Protein AF-A0A533W4D3-F1 (afdb_monomer)

Solvent-accessible surface area (backbone atoms only — not comparable to full-atom values): 12250 Å² total; per-residue (Å²): 133,83,78,79,72,75,68,50,38,50,71,42,56,52,85,55,62,40,86,87,62,49,68,90,47,42,73,68,51,60,77,70,60,75,87,59,55,38,39,36,27,41,43,32,82,35,33,45,65,60,27,48,45,32,28,72,32,64,80,35,42,32,45,34,18,22,78,50,56,66,59,35,44,31,53,50,33,33,56,75,39,42,67,65,31,44,59,50,20,46,53,49,40,56,47,29,75,75,38,51,68,62,42,50,52,52,53,63,72,54,81,62,91,45,66,50,51,42,25,31,45,50,48,41,45,31,49,43,22,45,91,17,55,87,49,55,50,96,85,68,47,71,66,67,54,78,36,93,66,94,78,55,72,43,56,52,59,68,52,46,53,25,37,20,48,26,36,58,63,21,60,48,45,71,39,69,40,60,45,70,64,55,54,72,72,60,55,93,68,48,43,73,50,86,58,71,86,77,77,79,80,87,84,72,82,73,77,74,77,78,75,86,87,128

pLDDT: mean 89.45, std 15.81, range [32.91, 98.88]

Radius of gyration: 20.11 Å; Cα contacts (8 Å, |Δi|>4): 333; chains: 1; bounding box: 58×66×52 Å

Sequence (214 aa):
MQTLKSQSGPESAPFVKWAGGKTQLLAKLDAQIPHFTRYFEPFLGGGALFFHLSSSRSQFSAQLSDANRELVNSYNVVKHHVEQLIDVLERHEKNYRRAPAECYYRLRSAQPVSDVESAARFIALNKTCYNGLYRVNRSGIFNVPIGRYRNPAICNKDQLRRANAALNYSEARVTGSDYRQALRKARAGDFVYLDPPFDPLSAHKRAVPRVGEE

Structure (mmCIF, N/CA/C/O backbone):
data_AF-A0A533W4D3-F1
#
_entry.id   AF-A0A533W4D3-F1
#
loop_
_atom_site.group_PDB
_atom_site.id
_atom_site.type_symbol
_atom_site.label_atom_id
_atom_site.label_alt_id
_atom_site.label_comp_id
_atom_site.label_asym_id
_atom_site.label_entity_id
_atom_site.label_seq_id
_atom_site.pdbx_PDB_ins_code
_atom_site.Cartn_x
_atom_site.Cartn_y
_atom_site.Cartn_z
_atom_site.occupancy
_atom_site.B_iso_or_equiv
_atom_site.auth_seq_id
_atom_site.auth_comp_id
_atom_site.auth_asym_id
_atom_site.auth_atom_id
_atom_site.pdbx_PDB_model_num
ATOM 1 N N . MET A 1 1 ? -11.176 31.261 25.515 1.00 36.31 1 MET A N 1
ATOM 2 C CA . MET A 1 1 ? -11.407 29.807 25.367 1.00 36.31 1 MET A CA 1
ATOM 3 C C . MET A 1 1 ? -10.515 29.315 24.241 1.00 36.31 1 MET A C 1
ATOM 5 O O . MET A 1 1 ? -10.765 29.656 23.095 1.00 36.31 1 MET A O 1
ATOM 9 N N . GLN A 1 2 ? -9.413 28.635 24.567 1.00 32.91 2 GLN A N 1
ATOM 10 C CA . GLN A 1 2 ? -8.551 28.012 23.560 1.00 32.91 2 GLN A CA 1
ATOM 11 C C . GLN A 1 2 ? -9.295 26.805 22.988 1.00 32.91 2 GLN A C 1
ATOM 13 O O . GLN A 1 2 ? -9.668 25.896 23.726 1.00 32.91 2 GLN A O 1
ATOM 18 N N . THR A 1 3 ? -9.553 26.819 21.686 1.00 37.62 3 THR A N 1
ATOM 19 C CA . THR A 1 3 ? -10.092 25.676 20.955 1.00 37.62 3 THR A CA 1
ATOM 20 C C . THR A 1 3 ? -9.073 24.544 21.061 1.00 37.62 3 THR A C 1
ATOM 22 O O . THR A 1 3 ? -7.985 24.632 20.490 1.00 37.62 3 THR A O 1
ATOM 25 N N . LEU A 1 4 ? -9.398 23.498 21.823 1.00 39.81 4 LEU A N 1
ATOM 26 C CA . LEU A 1 4 ? -8.665 22.236 21.814 1.00 39.81 4 LEU A CA 1
ATOM 27 C C . LEU A 1 4 ? -8.714 21.706 20.377 1.00 39.81 4 LEU A C 1
ATOM 29 O O . LEU A 1 4 ? -9.718 21.137 19.955 1.00 39.81 4 LEU A O 1
ATOM 33 N N . LYS A 1 5 ? -7.659 21.944 19.590 1.00 41.88 5 LYS A N 1
ATOM 34 C CA . LYS A 1 5 ? -7.467 21.235 18.324 1.00 41.88 5 LYS A CA 1
ATOM 35 C C . LYS A 1 5 ? -7.381 19.758 18.691 1.00 41.88 5 LYS A C 1
ATOM 37 O O . LYS A 1 5 ? -6.408 19.352 19.325 1.00 41.88 5 LYS A O 1
ATOM 42 N N . SER A 1 6 ? -8.399 18.969 18.342 1.00 51.41 6 SER A N 1
ATOM 43 C CA . SER A 1 6 ? -8.277 17.514 18.387 1.00 51.41 6 SER A CA 1
ATOM 44 C C . SER A 1 6 ? -7.040 17.162 17.568 1.00 51.41 6 SER A C 1
ATOM 46 O O . SER A 1 6 ? -6.960 17.554 16.403 1.00 51.41 6 SER A O 1
ATOM 48 N N . GLN A 1 7 ? -6.047 16.521 18.182 1.00 61.69 7 GLN A N 1
ATOM 49 C CA . GLN A 1 7 ? -4.816 16.176 17.483 1.00 61.69 7 GLN A CA 1
ATOM 50 C C . GLN A 1 7 ? -5.130 15.109 16.432 1.00 61.69 7 GLN A C 1
ATOM 52 O O . GLN A 1 7 ? -5.232 13.927 16.747 1.00 61.69 7 GLN A O 1
ATOM 57 N N . SER A 1 8 ? -5.353 15.552 15.198 1.00 74.06 8 SER A N 1
ATOM 58 C CA . SER A 1 8 ? -5.480 14.702 14.022 1.00 74.06 8 SER A CA 1
ATOM 59 C C . SER A 1 8 ? -4.117 14.110 13.672 1.00 74.06 8 SER A C 1
ATOM 61 O O . SER A 1 8 ? -3.096 14.793 13.797 1.00 74.06 8 SER A O 1
ATOM 63 N N . GLY A 1 9 ? -4.092 12.857 13.224 1.00 81.69 9 GLY A N 1
ATOM 64 C CA . GLY A 1 9 ? -2.862 12.226 12.758 1.00 81.69 9 GLY A CA 1
ATOM 65 C C . GLY A 1 9 ? -2.342 12.799 11.430 1.00 81.69 9 GLY A C 1
ATOM 66 O O . GLY A 1 9 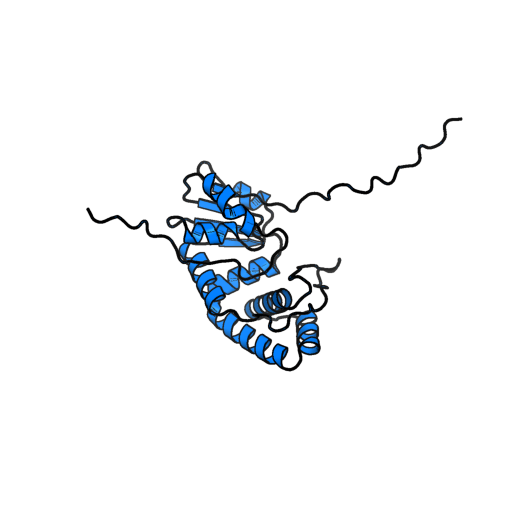? -2.927 13.724 10.858 1.00 81.69 9 GLY A O 1
ATOM 67 N N . PRO A 1 10 ? -1.211 12.277 10.928 1.00 85.56 10 PRO A N 1
ATOM 68 C CA . PRO A 1 10 ? -0.576 12.790 9.720 1.00 85.56 10 PRO A CA 1
ATOM 69 C C . PRO A 1 10 ? -1.481 12.609 8.496 1.00 85.56 10 PRO A C 1
ATOM 71 O O . PRO A 1 10 ? -2.082 11.549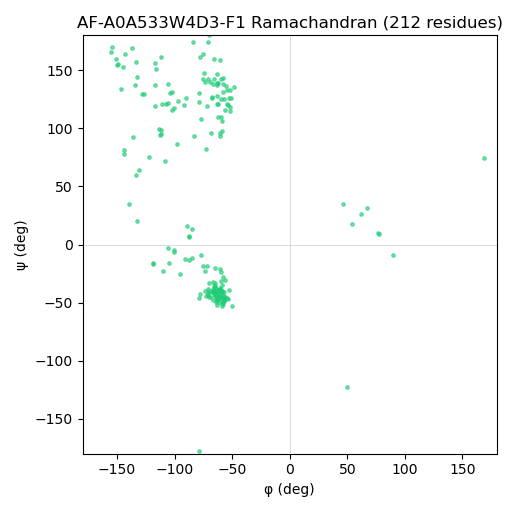 8.297 1.00 85.56 10 PRO A O 1
ATOM 74 N N . GLU A 1 11 ? -1.551 13.636 7.647 1.00 90.69 11 GLU A N 1
ATOM 75 C CA . GLU A 1 11 ? -2.263 13.559 6.370 1.00 90.69 11 GLU A CA 1
ATOM 76 C C . GLU A 1 11 ? -1.604 12.513 5.464 1.00 90.69 11 GLU A C 1
ATOM 78 O O . GLU A 1 11 ? -0.391 12.550 5.242 1.00 90.69 11 GLU A O 1
ATOM 83 N N . SER A 1 12 ? -2.383 11.571 4.932 1.00 93.25 12 SER A N 1
ATOM 84 C CA . SER A 1 12 ? -1.860 10.517 4.068 1.00 93.25 12 SER A CA 1
ATOM 85 C C . SER A 1 12 ? -2.913 9.964 3.111 1.00 93.25 12 SER A C 1
ATOM 87 O O . SER A 1 12 ? -4.097 10.271 3.191 1.00 93.25 12 SER A O 1
ATOM 89 N N . ALA A 1 13 ? -2.461 9.152 2.160 1.00 94.19 13 ALA A N 1
ATOM 90 C CA . ALA A 1 13 ? -3.276 8.586 1.094 1.00 94.19 13 ALA A CA 1
ATOM 91 C C . ALA A 1 13 ? -2.657 7.272 0.572 1.00 94.19 13 ALA A C 1
ATOM 93 O O . ALA A 1 13 ? -1.474 6.996 0.810 1.00 94.19 13 ALA A O 1
ATOM 94 N N . PRO A 1 14 ? -3.415 6.463 -0.190 1.00 95.88 14 PRO A N 1
ATOM 95 C CA . PRO A 1 14 ? -2.884 5.271 -0.845 1.00 95.88 14 PRO A CA 1
ATOM 96 C C . PRO A 1 14 ? -1.636 5.551 -1.697 1.00 95.88 14 PRO A C 1
ATOM 98 O O . PRO A 1 14 ? -1.655 6.383 -2.607 1.00 95.88 14 PRO A O 1
ATOM 101 N N . PHE A 1 15 ? -0.547 4.814 -1.452 1.00 96.69 15 PHE A N 1
ATOM 102 C CA . PHE A 1 15 ? 0.678 4.910 -2.259 1.00 96.69 15 PHE A CA 1
ATOM 103 C C . PHE A 1 15 ? 0.663 3.988 -3.490 1.00 96.69 15 PHE A C 1
ATOM 105 O O . PHE A 1 15 ? 1.451 4.199 -4.413 1.00 96.69 15 PHE A O 1
ATOM 112 N N . VAL A 1 16 ? -0.271 3.037 -3.577 1.00 95.19 16 VAL A N 1
ATOM 113 C CA . VAL A 1 16 ? -0.511 2.180 -4.753 1.00 95.19 16 VAL A CA 1
ATOM 114 C C . VAL A 1 16 ? -1.893 2.414 -5.350 1.00 95.19 16 VAL A C 1
ATOM 116 O O . VAL A 1 16 ? -2.837 2.786 -4.659 1.00 95.19 16 VAL A O 1
ATOM 119 N N . LYS A 1 17 ? -2.016 2.189 -6.660 1.00 92.56 17 LYS A N 1
ATOM 120 C CA . LYS A 1 17 ? -3.317 2.078 -7.322 1.00 92.56 17 LYS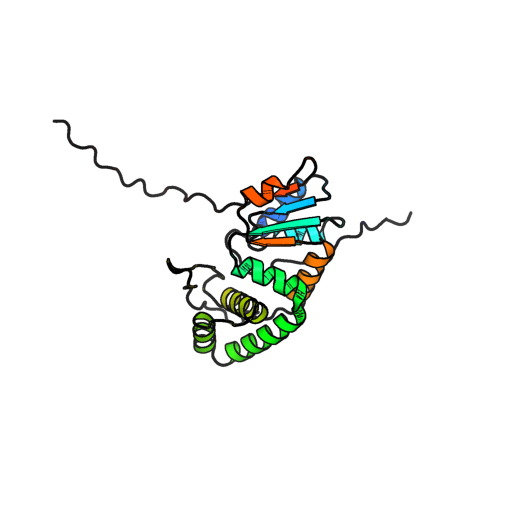 A CA 1
ATOM 121 C C . LYS A 1 17 ? -3.870 0.687 -7.047 1.00 92.56 17 LYS A C 1
ATOM 123 O O . LYS A 1 17 ? -3.167 -0.295 -7.267 1.00 92.56 17 LYS A O 1
ATOM 128 N N . TRP A 1 18 ? -5.115 0.604 -6.599 1.00 92.62 18 TRP A N 1
ATOM 129 C CA . TRP A 1 18 ? -5.758 -0.670 -6.302 1.00 92.62 18 TRP A CA 1
ATOM 130 C C . TRP A 1 18 ? -7.168 -0.704 -6.874 1.00 92.62 18 TRP A C 1
ATOM 132 O O . TRP A 1 18 ? -7.904 0.284 -6.792 1.00 92.62 18 TRP A O 1
ATOM 142 N N . ALA A 1 19 ? -7.539 -1.836 -7.470 1.00 85.94 19 ALA A N 1
ATOM 143 C CA . ALA A 1 19 ? -8.893 -2.034 -7.963 1.00 85.94 19 ALA A CA 1
ATOM 144 C C . ALA A 1 19 ? -9.885 -1.965 -6.791 1.00 85.94 19 ALA A C 1
ATOM 146 O O . ALA A 1 19 ? -9.608 -2.468 -5.706 1.00 85.94 19 ALA A O 1
ATOM 147 N N . GLY A 1 20 ? -11.028 -1.313 -7.011 1.00 80.94 20 GLY A N 1
ATOM 148 C CA . GLY A 1 20 ? -12.051 -1.148 -5.976 1.00 80.94 20 GLY A CA 1
ATOM 149 C C . GLY A 1 20 ? -11.756 -0.066 -4.932 1.00 80.94 20 GLY A C 1
ATOM 150 O O . GLY A 1 20 ? -12.501 0.019 -3.960 1.00 80.94 20 GLY A O 1
ATOM 151 N N . GLY A 1 21 ? -10.724 0.769 -5.123 1.00 79.50 21 GLY A N 1
ATOM 152 C CA . GLY A 1 21 ? -10.372 1.848 -4.195 1.00 79.50 21 GLY A CA 1
ATOM 153 C C . GLY A 1 21 ? -11.558 2.752 -3.832 1.00 79.50 21 GLY A C 1
ATOM 154 O O . GLY A 1 21 ? -12.224 3.315 -4.699 1.00 79.50 21 GLY A O 1
ATOM 155 N N . LYS A 1 22 ? -11.809 2.907 -2.530 1.00 85.44 22 LYS A N 1
ATOM 156 C CA . LYS A 1 22 ? -13.009 3.557 -1.978 1.00 85.44 22 LYS A CA 1
ATOM 157 C C . LYS A 1 22 ? -12.884 5.066 -1.781 1.00 85.44 22 LYS A C 1
ATOM 159 O O . LYS A 1 22 ? -13.721 5.660 -1.112 1.00 85.44 22 LYS A O 1
ATOM 164 N N . THR A 1 23 ? -11.889 5.710 -2.392 1.00 87.25 23 THR A N 1
ATOM 165 C CA . THR A 1 23 ? -11.618 7.149 -2.231 1.00 87.25 23 THR A CA 1
ATOM 166 C C . THR A 1 23 ? -12.852 8.024 -2.493 1.00 87.25 23 THR A C 1
ATOM 168 O O . THR A 1 23 ? -13.106 8.961 -1.748 1.00 87.25 23 THR A O 1
ATOM 171 N N . GLN A 1 24 ? -13.670 7.688 -3.496 1.00 88.00 24 GLN A N 1
ATOM 172 C CA . GLN A 1 24 ? -14.900 8.430 -3.821 1.00 88.00 24 GLN A CA 1
ATOM 173 C C . GLN A 1 24 ? -16.038 8.233 -2.804 1.00 88.00 24 GLN A C 1
ATOM 175 O O . GLN A 1 24 ? -16.980 9.021 -2.775 1.00 88.00 24 GLN A O 1
ATOM 180 N N . LEU A 1 25 ? -15.974 7.182 -1.984 1.00 90.44 25 LEU A N 1
ATOM 181 C CA . LEU A 1 25 ? -16.998 6.835 -0.996 1.00 90.44 25 LEU A CA 1
ATOM 182 C C . LEU A 1 25 ? -16.624 7.265 0.428 1.00 90.44 25 LEU A C 1
ATOM 184 O O . LEU A 1 25 ? -17.463 7.152 1.319 1.00 90.44 25 LEU A O 1
ATOM 188 N N . LEU A 1 26 ? -15.415 7.799 0.642 1.00 91.88 26 LEU A N 1
ATOM 189 C CA . LEU A 1 26 ? -14.897 8.132 1.973 1.00 91.88 26 LEU A CA 1
ATOM 190 C C . LEU A 1 26 ? -15.825 9.054 2.762 1.00 91.88 26 LEU A C 1
ATOM 192 O O . LEU A 1 26 ? -16.129 8.739 3.901 1.00 91.88 26 LEU A O 1
ATOM 196 N N . ALA A 1 27 ? -16.350 10.123 2.155 1.00 89.69 27 ALA A N 1
ATOM 197 C CA . ALA A 1 27 ? -17.243 11.052 2.854 1.00 89.69 27 ALA A CA 1
ATOM 198 C C . ALA A 1 27 ? -18.523 10.373 3.380 1.00 89.69 27 ALA A C 1
ATOM 200 O O . ALA A 1 27 ? -18.987 10.673 4.476 1.00 89.69 27 ALA A O 1
ATOM 201 N N . LYS A 1 28 ? -19.086 9.430 2.611 1.00 92.31 28 LYS A N 1
ATOM 202 C CA . LYS A 1 28 ? -20.283 8.678 3.018 1.00 92.31 28 LYS A CA 1
ATOM 203 C C . LYS A 1 28 ? -19.967 7.652 4.101 1.00 92.31 28 LYS A C 1
ATOM 205 O O . LYS A 1 28 ? -20.771 7.480 5.009 1.00 92.31 28 LYS A O 1
ATOM 210 N N . LEU A 1 29 ? -18.822 6.976 3.984 1.00 91.75 29 LEU A N 1
ATOM 211 C CA . LEU A 1 29 ? -18.355 6.022 4.986 1.00 91.75 29 LEU A CA 1
ATOM 212 C C . LEU A 1 29 ? -18.080 6.738 6.307 1.00 91.75 29 LEU A C 1
ATOM 214 O O . LEU A 1 29 ? -18.611 6.336 7.331 1.00 91.75 29 LEU A O 1
ATOM 218 N N . ASP A 1 30 ? -17.329 7.837 6.271 1.00 92.12 30 ASP A N 1
ATOM 219 C CA . ASP A 1 30 ? -16.888 8.579 7.452 1.00 92.12 30 ASP A CA 1
ATOM 220 C C . ASP A 1 30 ? -18.043 9.089 8.320 1.00 92.12 30 ASP A C 1
ATOM 222 O O . ASP A 1 30 ? -17.961 9.049 9.548 1.00 92.12 30 ASP A O 1
ATOM 226 N N . ALA A 1 31 ? -19.155 9.472 7.687 1.00 92.62 31 ALA A N 1
ATOM 227 C CA . ALA A 1 31 ? -20.376 9.887 8.371 1.00 92.62 31 ALA A CA 1
ATOM 228 C C . ALA A 1 31 ? -21.044 8.767 9.195 1.00 92.62 31 ALA A C 1
ATOM 230 O O . ALA A 1 31 ? -21.852 9.058 10.073 1.00 92.62 31 ALA A O 1
ATOM 231 N N . GLN A 1 32 ? -20.737 7.498 8.916 1.00 92.50 32 GLN A N 1
ATOM 232 C CA . GLN A 1 32 ? -21.334 6.328 9.574 1.00 92.50 32 GLN A CA 1
ATOM 233 C C . GLN A 1 32 ? -20.384 5.655 10.570 1.00 92.50 32 GLN A C 1
ATOM 235 O O . GLN A 1 32 ? -20.761 4.677 11.217 1.00 92.50 32 GLN A O 1
ATOM 240 N N . ILE A 1 33 ? -19.145 6.141 10.688 1.00 93.31 33 ILE A N 1
ATOM 241 C CA . ILE A 1 33 ? -18.124 5.486 11.504 1.00 93.31 33 ILE A CA 1
ATOM 242 C C . ILE A 1 33 ? -18.350 5.820 12.984 1.00 93.31 33 ILE A C 1
ATOM 244 O O . ILE A 1 33 ? -18.365 7.002 13.345 1.00 93.31 33 ILE A O 1
ATOM 248 N N . PRO A 1 34 ? -18.516 4.802 13.851 1.00 91.69 34 PRO A N 1
ATOM 249 C CA . PRO A 1 34 ? -18.686 5.015 15.283 1.00 91.69 34 PRO A CA 1
ATOM 250 C C . PRO A 1 34 ? -17.376 5.492 15.926 1.00 91.69 34 PRO A C 1
ATOM 252 O O . PRO A 1 34 ? -16.322 5.514 15.297 1.00 91.69 34 PRO A O 1
ATOM 255 N N . HIS A 1 35 ? -17.412 5.836 17.212 1.00 93.31 35 HIS A N 1
ATOM 256 C CA . HIS A 1 35 ? -16.177 5.972 17.984 1.00 93.31 35 HIS A CA 1
ATOM 257 C C . HIS A 1 35 ? -15.489 4.604 18.135 1.00 93.31 35 HIS A C 1
ATOM 259 O O . HIS A 1 35 ? -16.151 3.609 18.426 1.00 93.31 35 HIS A O 1
ATOM 265 N N . PHE A 1 36 ? -14.164 4.560 17.990 1.00 95.56 36 PHE A N 1
ATOM 266 C CA . PHE A 1 36 ? -13.361 3.349 18.149 1.00 95.56 36 PHE A CA 1
ATOM 267 C C . PHE A 1 36 ? -11.946 3.687 18.625 1.00 95.56 36 PHE A C 1
ATOM 269 O O . PHE A 1 36 ? -11.459 4.798 18.437 1.00 95.56 36 PHE A O 1
ATOM 276 N N . THR A 1 37 ? -11.267 2.698 19.201 1.00 95.56 37 THR A N 1
ATOM 277 C CA . THR A 1 37 ? -9.831 2.768 19.540 1.00 95.56 37 THR A CA 1
ATOM 278 C C . THR A 1 37 ? -9.009 1.707 18.812 1.00 95.56 37 THR A C 1
ATOM 280 O O . THR A 1 37 ? -7.783 1.803 18.730 1.00 95.56 37 THR A O 1
ATOM 283 N N . ARG A 1 38 ? -9.678 0.692 18.254 1.00 97.31 38 ARG A N 1
ATOM 284 C CA . ARG A 1 38 ? -9.081 -0.393 17.477 1.00 97.31 38 ARG A CA 1
ATOM 285 C C . ARG A 1 38 ? -9.817 -0.525 16.154 1.00 97.31 38 ARG A C 1
ATOM 287 O O . ARG A 1 38 ? -11.045 -0.602 16.126 1.00 97.31 38 ARG A O 1
ATOM 294 N N . TYR A 1 39 ? -9.045 -0.551 15.079 1.00 97.81 39 TYR A N 1
ATOM 295 C CA . TYR A 1 39 ? -9.530 -0.606 13.709 1.00 97.81 39 TYR A CA 1
ATOM 296 C C . TYR A 1 39 ? -9.077 -1.893 13.028 1.00 97.81 39 TYR A C 1
ATOM 298 O O . TYR A 1 39 ? -7.917 -2.280 13.154 1.00 97.81 39 TYR A O 1
ATOM 306 N N . PHE A 1 40 ? -9.971 -2.537 12.286 1.00 97.75 40 PHE A N 1
ATOM 307 C CA . PHE A 1 40 ? -9.685 -3.741 11.517 1.00 97.75 40 PHE A CA 1
ATOM 308 C C . PHE A 1 40 ? -10.097 -3.562 10.059 1.00 97.75 40 PHE A C 1
ATOM 310 O O . PHE A 1 40 ? -11.248 -3.238 9.774 1.00 97.75 40 PHE A O 1
ATOM 317 N N . GLU A 1 41 ? -9.181 -3.866 9.141 1.00 97.25 41 GLU A N 1
ATOM 318 C CA . GLU A 1 41 ? -9.437 -3.870 7.696 1.00 97.25 41 GLU A CA 1
ATOM 319 C C . GLU A 1 41 ? -8.804 -5.128 7.083 1.00 97.25 41 GLU A C 1
ATOM 321 O O . GLU A 1 41 ? -7.608 -5.139 6.778 1.00 97.25 41 GLU A O 1
ATOM 326 N N . PRO A 1 42 ? -9.560 -6.236 6.965 1.00 96.25 42 PRO A N 1
ATOM 327 C CA . PRO A 1 42 ? -9.031 -7.515 6.512 1.00 96.25 42 PRO A CA 1
ATOM 328 C C . PRO A 1 42 ? -9.046 -7.711 4.990 1.00 96.25 42 PRO A C 1
ATOM 330 O O . PRO A 1 42 ? -8.743 -8.798 4.502 1.00 96.25 42 PRO A O 1
ATOM 333 N N . PHE A 1 43 ? -9.383 -6.649 4.261 1.00 95.38 43 PHE A N 1
ATOM 334 C CA . PHE A 1 43 ? -9.277 -6.525 2.811 1.00 95.38 43 PHE A CA 1
ATOM 335 C C . PHE A 1 43 ? -8.629 -5.176 2.489 1.00 95.38 43 PHE A C 1
ATOM 337 O O . PHE A 1 43 ? -9.250 -4.306 1.886 1.00 95.38 43 PHE A O 1
ATOM 344 N N . LEU A 1 44 ? -7.405 -4.973 2.986 1.00 96.38 44 LEU A N 1
ATOM 345 C CA . LEU A 1 44 ? -6.742 -3.669 2.982 1.00 96.38 44 LEU A CA 1
ATOM 346 C C . LEU A 1 44 ? -6.696 -3.030 1.590 1.00 96.38 44 LEU A C 1
ATOM 348 O O . LEU A 1 44 ? -6.977 -1.841 1.442 1.00 96.38 44 LEU A O 1
ATOM 352 N N . GLY A 1 45 ? -6.302 -3.791 0.567 1.00 95.50 45 GLY A N 1
ATOM 353 C CA . GLY A 1 45 ? -6.099 -3.254 -0.771 1.00 95.50 45 GLY A CA 1
ATOM 354 C C . GLY A 1 45 ? -5.231 -1.989 -0.779 1.00 95.50 45 GLY A C 1
ATOM 355 O O . GLY A 1 45 ? -4.103 -1.986 -0.300 1.00 95.50 45 GLY A O 1
ATOM 356 N N . GLY A 1 46 ? -5.755 -0.886 -1.321 1.00 95.94 46 GLY A N 1
ATOM 357 C CA . GLY A 1 46 ? -5.057 0.408 -1.312 1.00 95.94 46 GLY A CA 1
ATOM 358 C C . GLY A 1 46 ? -5.085 1.154 0.032 1.00 95.94 46 GLY A C 1
ATOM 359 O O . GLY A 1 46 ? -4.410 2.174 0.166 1.00 95.94 46 GLY A O 1
ATOM 360 N N . GLY A 1 47 ? -5.867 0.697 1.014 1.00 96.88 47 GLY A N 1
ATOM 361 C CA . GLY A 1 47 ? -5.972 1.292 2.350 1.00 96.88 47 GLY A CA 1
ATOM 362 C C . GLY A 1 47 ? -6.608 2.679 2.371 1.00 96.88 47 GLY A C 1
ATOM 363 O O . GLY A 1 47 ? -6.235 3.518 3.187 1.00 96.88 47 GLY A O 1
ATOM 364 N N . ALA A 1 48 ? -7.532 2.960 1.446 1.00 96.44 48 ALA A N 1
ATOM 365 C CA . ALA A 1 48 ? -8.138 4.286 1.319 1.00 96.44 48 ALA A CA 1
ATOM 366 C C . ALA A 1 48 ? -8.843 4.727 2.610 1.00 96.44 48 ALA A C 1
ATOM 368 O O . ALA A 1 48 ? -8.673 5.872 3.024 1.00 96.44 48 ALA A O 1
ATOM 369 N N . LEU A 1 49 ? -9.596 3.823 3.249 1.00 96.62 49 LEU A N 1
ATOM 370 C CA . LEU A 1 49 ? -10.275 4.137 4.502 1.00 96.62 49 LEU A CA 1
ATOM 371 C C . LEU A 1 49 ? -9.284 4.242 5.664 1.00 96.62 49 LEU A C 1
ATOM 373 O O . LEU A 1 49 ? -9.345 5.216 6.408 1.00 96.62 49 LEU A O 1
ATOM 377 N N . PHE A 1 50 ? -8.332 3.310 5.775 1.00 97.56 50 PHE A N 1
ATOM 378 C CA . PHE A 1 50 ? -7.257 3.393 6.765 1.00 97.56 50 PHE A CA 1
ATOM 379 C C . PHE A 1 50 ? -6.547 4.756 6.754 1.00 97.56 50 PHE A C 1
ATOM 381 O O . PHE A 1 50 ? -6.452 5.408 7.793 1.00 97.56 50 PHE A O 1
ATOM 388 N N . PHE A 1 51 ? -6.067 5.206 5.588 1.00 97.38 51 PHE A N 1
ATOM 389 C CA . PHE A 1 51 ? -5.346 6.476 5.490 1.00 97.38 51 PHE A CA 1
ATOM 390 C C . PHE A 1 51 ? -6.246 7.673 5.812 1.00 97.38 51 PHE A C 1
ATOM 392 O O . PHE A 1 51 ? -5.806 8.566 6.528 1.00 97.38 51 PHE A O 1
ATOM 399 N N . HIS A 1 52 ? -7.510 7.660 5.369 1.00 96.19 52 HIS A N 1
ATOM 400 C CA . HIS A 1 52 ? -8.491 8.685 5.746 1.00 96.19 52 HIS A CA 1
ATOM 401 C C . HIS A 1 52 ? -8.663 8.775 7.265 1.00 96.19 52 HIS A C 1
ATOM 403 O O . HIS A 1 52 ? -8.593 9.864 7.829 1.00 96.19 52 HIS A O 1
ATOM 409 N N . LEU A 1 53 ? -8.843 7.636 7.937 1.00 95.50 53 LEU A N 1
ATOM 410 C CA . LEU A 1 53 ? -9.030 7.581 9.388 1.00 95.50 53 LEU A CA 1
ATOM 411 C C . LEU A 1 53 ? -7.781 8.003 10.152 1.00 95.50 53 LEU A C 1
ATOM 413 O O . LEU A 1 53 ? -7.894 8.746 11.123 1.00 95.50 53 LEU A O 1
ATOM 417 N N . SER A 1 54 ? -6.597 7.586 9.697 1.00 95.44 54 SER A N 1
ATOM 418 C CA . SER A 1 54 ? -5.328 8.011 10.297 1.00 95.44 54 SER A CA 1
ATOM 419 C C . SER A 1 54 ? -5.160 9.530 10.276 1.00 95.44 54 SER A C 1
ATOM 421 O O . SER A 1 54 ? -4.448 10.054 11.126 1.00 95.44 54 SER A O 1
ATOM 423 N N . SER A 1 55 ? -5.767 10.228 9.315 1.00 93.44 55 SER A N 1
ATOM 424 C CA . SER A 1 55 ? -5.679 11.684 9.190 1.00 93.44 55 SER A CA 1
ATOM 425 C C . SER A 1 55 ? -6.845 12.424 9.845 1.00 93.44 55 SER A C 1
ATOM 427 O O . SER A 1 55 ? -6.690 13.585 10.201 1.00 93.44 55 SER A O 1
ATOM 429 N N . SER A 1 56 ? -8.015 11.797 9.998 1.00 92.50 56 SER A N 1
ATOM 430 C CA . SER A 1 56 ? -9.233 12.464 10.487 1.00 92.50 56 SER A CA 1
ATOM 431 C C . SER A 1 56 ? -9.601 12.135 11.934 1.00 92.50 56 SER A C 1
ATOM 433 O O . SER A 1 56 ? -10.407 12.846 12.535 1.00 92.50 56 SER A O 1
ATOM 435 N N . ARG A 1 57 ? -9.031 11.074 12.515 1.00 90.75 57 ARG A N 1
ATOM 436 C CA . ARG A 1 57 ? -9.349 10.608 13.872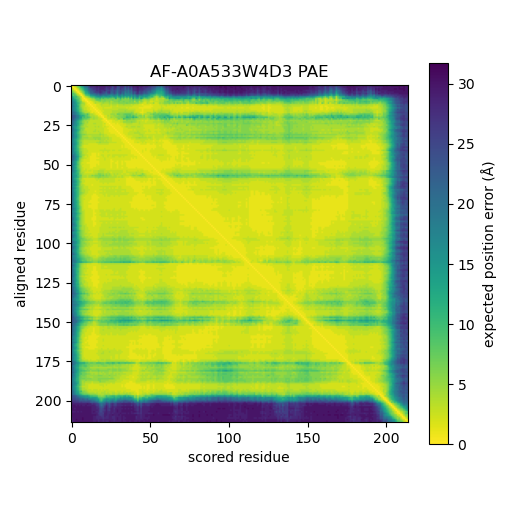 1.00 90.75 57 ARG A CA 1
ATOM 437 C C . ARG A 1 57 ? -8.177 10.804 14.832 1.00 90.75 57 ARG A C 1
ATOM 439 O O . ARG A 1 57 ? -7.031 10.980 14.421 1.00 90.75 57 ARG A O 1
ATOM 446 N N . SER A 1 58 ? -8.491 10.772 16.128 1.00 91.00 58 SER A N 1
ATOM 447 C CA . SER A 1 58 ? -7.488 10.601 17.180 1.00 91.00 58 SER A CA 1
ATOM 448 C C . SER A 1 58 ? -6.767 9.267 17.010 1.00 91.00 58 SER A C 1
ATOM 450 O O . SER A 1 58 ? -7.310 8.344 16.406 1.00 91.00 58 SER A O 1
ATOM 452 N N . GLN A 1 59 ? -5.572 9.156 17.583 1.00 93.69 59 GLN A N 1
ATOM 453 C CA . GLN A 1 59 ? -4.765 7.942 17.531 1.00 93.69 59 GLN A CA 1
ATOM 454 C C . GLN A 1 59 ? -5.563 6.672 17.885 1.00 93.69 59 GLN A C 1
ATOM 456 O O . GLN A 1 59 ? -6.321 6.643 18.855 1.00 93.69 59 GLN A O 1
ATOM 461 N N . PHE A 1 60 ? -5.366 5.617 17.094 1.00 96.38 60 PHE A N 1
ATOM 462 C CA . PHE A 1 60 ? -5.978 4.298 17.257 1.00 96.38 60 PHE A CA 1
ATOM 463 C C . PHE A 1 60 ? -4.977 3.208 16.867 1.00 96.38 60 PHE A C 1
ATOM 465 O O . PHE A 1 60 ? -3.999 3.488 16.182 1.00 96.38 60 PHE A O 1
ATOM 472 N N . SER A 1 61 ? -5.243 1.959 17.255 1.00 97.44 61 SER A N 1
ATOM 473 C CA . SER A 1 61 ? -4.439 0.805 16.835 1.00 97.44 61 SER A CA 1
ATOM 474 C C . SER A 1 61 ? -5.081 0.099 15.640 1.00 97.44 61 SER A C 1
ATOM 476 O O . SER A 1 61 ? -6.240 -0.322 15.711 1.00 97.44 61 SER A O 1
ATOM 478 N N . ALA A 1 62 ? -4.343 -0.049 14.538 1.00 98.12 62 ALA A N 1
ATOM 479 C CA . ALA A 1 62 ? -4.842 -0.664 13.309 1.00 98.12 62 ALA A CA 1
ATOM 480 C C . ALA A 1 62 ? -4.356 -2.112 13.117 1.00 98.12 62 ALA A C 1
ATOM 482 O O . ALA A 1 62 ? -3.163 -2.407 13.178 1.00 98.12 62 ALA A O 1
ATOM 483 N N . GLN A 1 63 ? -5.279 -3.019 12.810 1.00 97.81 63 GLN A N 1
ATOM 484 C CA . GLN A 1 63 ? -5.027 -4.401 12.403 1.00 97.81 63 GLN A CA 1
ATOM 485 C C . GLN A 1 63 ? -5.427 -4.553 10.935 1.00 97.81 63 GLN A C 1
ATOM 487 O O . GLN A 1 63 ? -6.600 -4.709 10.593 1.00 97.81 63 GLN A O 1
ATOM 492 N N . LEU A 1 64 ? -4.436 -4.478 10.055 1.00 98.19 64 LEU A N 1
ATOM 493 C CA . LEU A 1 64 ? -4.630 -4.481 8.612 1.00 98.19 64 LEU A CA 1
ATOM 494 C C . LEU A 1 64 ? -4.210 -5.838 8.045 1.00 98.19 64 LEU A C 1
ATOM 496 O O . LEU A 1 64 ? -3.187 -6.412 8.438 1.00 98.19 64 LEU A O 1
ATOM 500 N N . SER A 1 65 ? -4.982 -6.374 7.107 1.00 97.25 65 SER A N 1
ATOM 501 C CA . SER A 1 65 ? -4.577 -7.590 6.405 1.00 97.25 65 SER A CA 1
ATOM 502 C C . SER A 1 65 ? -5.093 -7.656 4.983 1.00 97.25 65 SER A C 1
ATOM 504 O O . SER A 1 65 ? -6.076 -7.015 4.625 1.00 97.25 65 SER A O 1
ATOM 506 N N . ASP A 1 66 ? -4.376 -8.423 4.173 1.00 95.94 66 ASP A N 1
ATOM 507 C CA . ASP A 1 66 ? -4.745 -8.735 2.801 1.00 95.94 66 ASP A CA 1
ATOM 508 C C . ASP A 1 66 ? -4.195 -10.122 2.443 1.00 95.94 66 ASP A C 1
ATOM 510 O O . ASP A 1 66 ? -3.199 -10.579 3.014 1.00 95.94 66 ASP A O 1
ATOM 514 N N . ALA A 1 67 ? -4.821 -10.799 1.485 1.00 93.38 67 ALA A N 1
ATOM 515 C CA . ALA A 1 67 ? -4.316 -12.067 0.967 1.00 93.38 67 ALA A CA 1
ATOM 516 C C . ALA A 1 67 ? -3.081 -11.870 0.066 1.00 93.38 67 ALA A C 1
ATOM 518 O O . ALA A 1 67 ? -2.279 -12.791 -0.115 1.00 93.38 67 ALA A O 1
ATOM 519 N N . ASN A 1 68 ? -2.910 -10.676 -0.507 1.00 94.06 68 ASN A N 1
ATOM 520 C CA . ASN A 1 68 ? -1.811 -10.369 -1.404 1.00 94.06 68 ASN A CA 1
ATOM 521 C C . ASN A 1 68 ? -0.500 -10.125 -0.641 1.00 94.06 68 ASN A C 1
ATOM 523 O O . ASN A 1 68 ? -0.290 -9.080 -0.025 1.00 94.06 68 ASN A O 1
ATOM 527 N N . ARG A 1 69 ? 0.425 -11.084 -0.739 1.00 94.88 69 ARG A N 1
ATOM 528 C CA . ARG A 1 69 ? 1.730 -11.022 -0.064 1.00 94.88 69 ARG A CA 1
ATOM 529 C C . ARG A 1 69 ? 2.631 -9.886 -0.553 1.00 94.88 69 ARG A C 1
ATOM 531 O O . ARG A 1 69 ? 3.324 -9.303 0.274 1.00 94.88 69 ARG A O 1
ATOM 538 N N . GLU A 1 70 ? 2.624 -9.552 -1.846 1.00 95.62 70 GLU A N 1
ATOM 539 C CA . GLU A 1 70 ? 3.426 -8.429 -2.367 1.00 95.62 70 GLU A CA 1
ATOM 540 C C . GLU A 1 70 ? 2.913 -7.091 -1.826 1.00 95.62 70 GLU A C 1
ATOM 542 O O . GLU A 1 70 ? 3.704 -6.235 -1.427 1.00 95.62 70 GLU A O 1
ATOM 547 N N . LEU A 1 71 ? 1.588 -6.940 -1.735 1.00 97.31 71 LEU A N 1
ATOM 548 C CA . LEU A 1 71 ? 0.958 -5.768 -1.138 1.00 97.31 71 LEU A CA 1
ATOM 549 C C . LEU A 1 71 ? 1.320 -5.653 0.347 1.00 97.31 71 LEU A C 1
ATOM 551 O O . LEU A 1 71 ? 1.831 -4.617 0.770 1.00 97.31 71 LEU A O 1
ATOM 555 N N . VAL A 1 72 ? 1.118 -6.719 1.125 1.00 98.19 72 VAL A N 1
ATOM 556 C CA . VAL A 1 72 ? 1.468 -6.759 2.554 1.00 98.19 72 VAL A CA 1
ATOM 557 C C . VAL A 1 72 ? 2.945 -6.435 2.774 1.00 98.19 72 VAL A C 1
ATOM 559 O O . VAL A 1 72 ? 3.267 -5.615 3.634 1.00 98.19 72 VAL A O 1
ATOM 562 N N . ASN A 1 73 ? 3.840 -7.025 1.975 1.00 98.56 73 ASN A N 1
ATOM 563 C CA . ASN A 1 73 ? 5.261 -6.699 2.014 1.00 98.56 73 ASN A CA 1
ATOM 564 C C . ASN A 1 73 ? 5.497 -5.203 1.753 1.00 98.56 73 ASN A C 1
ATOM 566 O O . ASN A 1 73 ? 6.200 -4.554 2.520 1.00 98.56 73 ASN A O 1
ATOM 570 N N . SER A 1 74 ? 4.857 -4.627 0.730 1.00 98.62 74 SER A N 1
ATOM 571 C CA . SER A 1 74 ? 5.027 -3.207 0.407 1.00 98.62 74 SER A CA 1
ATOM 572 C C . SER A 1 74 ? 4.632 -2.279 1.561 1.00 98.62 74 SER A C 1
ATOM 574 O O . SER A 1 74 ? 5.370 -1.346 1.859 1.00 98.62 74 SER A O 1
ATOM 576 N N . TYR A 1 75 ? 3.542 -2.568 2.278 1.00 98.81 75 TYR A N 1
ATOM 577 C CA . TYR A 1 75 ? 3.164 -1.813 3.474 1.00 98.81 75 TYR A CA 1
ATOM 578 C C . TYR A 1 75 ? 4.184 -1.959 4.608 1.00 98.81 75 TYR A C 1
ATOM 580 O O . TYR A 1 75 ? 4.540 -0.962 5.234 1.00 98.81 75 TYR A O 1
ATOM 588 N N . ASN A 1 76 ? 4.678 -3.174 4.866 1.00 98.81 76 ASN A N 1
ATOM 589 C CA . ASN A 1 76 ? 5.678 -3.412 5.910 1.00 98.81 76 ASN A CA 1
ATOM 590 C C . ASN A 1 76 ? 7.012 -2.721 5.590 1.00 98.81 76 ASN A C 1
ATOM 592 O O . ASN A 1 76 ? 7.595 -2.081 6.462 1.00 98.81 76 ASN A O 1
ATOM 596 N N . VAL A 1 77 ? 7.457 -2.756 4.332 1.00 98.88 77 VAL A N 1
ATOM 597 C CA . VAL A 1 77 ? 8.641 -2.016 3.878 1.00 98.88 77 VAL A CA 1
ATOM 598 C C . VAL A 1 77 ? 8.423 -0.510 3.994 1.00 98.88 77 VAL A C 1
ATOM 600 O O . VAL A 1 77 ? 9.300 0.185 4.497 1.00 98.88 77 VAL A O 1
ATOM 603 N N . VAL A 1 78 ? 7.257 0.016 3.605 1.00 98.81 78 VAL A N 1
ATOM 604 C CA . VAL A 1 78 ? 6.937 1.437 3.820 1.00 98.81 78 VAL A CA 1
ATOM 605 C C . VAL A 1 78 ? 6.955 1.779 5.309 1.00 98.81 78 VAL A C 1
ATOM 607 O O . VAL A 1 78 ? 7.425 2.850 5.667 1.00 98.81 78 VAL A O 1
ATOM 610 N N . LYS A 1 79 ? 6.499 0.897 6.203 1.00 98.69 79 LYS A N 1
ATOM 611 C CA . LYS A 1 79 ? 6.516 1.151 7.651 1.00 98.69 79 LYS A CA 1
ATOM 612 C C . LYS A 1 79 ? 7.928 1.136 8.252 1.00 98.69 79 LYS A C 1
ATOM 614 O O . LYS A 1 79 ? 8.220 1.961 9.116 1.00 98.69 79 LYS A O 1
ATOM 619 N N . HIS A 1 80 ? 8.789 0.218 7.816 1.00 98.69 80 HIS A N 1
ATOM 620 C CA . HIS A 1 80 ? 10.052 -0.083 8.505 1.00 98.69 80 HIS A CA 1
ATOM 621 C C . HIS A 1 80 ? 11.319 0.357 7.757 1.00 98.69 80 HIS A C 1
ATOM 623 O O . HIS A 1 80 ? 12.352 0.569 8.384 1.00 98.69 80 HIS A O 1
ATOM 629 N N . HIS A 1 81 ? 11.251 0.531 6.436 1.00 98.69 81 HIS A N 1
ATOM 630 C CA . HIS A 1 81 ? 12.409 0.742 5.558 1.00 98.69 81 HIS A CA 1
ATOM 631 C C . HIS A 1 81 ? 12.134 1.799 4.471 1.00 98.69 81 HIS A C 1
ATOM 633 O O . HIS A 1 81 ? 12.613 1.681 3.343 1.00 98.69 81 HIS A O 1
ATOM 639 N N . VAL A 1 82 ? 11.347 2.836 4.791 1.00 98.81 82 VAL A N 1
ATOM 640 C CA . VAL A 1 82 ? 10.858 3.819 3.805 1.00 98.81 82 VAL A CA 1
ATOM 641 C C . VAL A 1 82 ? 11.975 4.515 3.024 1.00 98.81 82 VAL A C 1
ATOM 643 O O . VAL A 1 82 ? 11.856 4.663 1.812 1.00 98.81 82 VAL A O 1
ATOM 646 N N . GLU A 1 83 ? 13.078 4.887 3.676 1.00 98.81 83 GLU A N 1
ATOM 647 C CA . GLU A 1 83 ? 14.179 5.594 3.008 1.00 98.81 83 GLU A CA 1
ATOM 648 C C . GLU A 1 83 ? 14.948 4.667 2.051 1.00 98.81 83 GLU A C 1
ATOM 650 O O . GLU A 1 83 ? 15.180 5.024 0.901 1.00 98.81 83 GLU A O 1
ATOM 655 N N . GLN A 1 84 ? 15.212 3.418 2.455 1.00 98.75 84 GLN A N 1
ATOM 656 C CA . GLN A 1 84 ? 15.823 2.416 1.567 1.00 98.75 84 GLN A CA 1
ATOM 657 C C . GLN A 1 84 ? 14.930 2.118 0.352 1.00 98.75 84 GLN A C 1
ATOM 659 O O . GLN A 1 84 ? 15.414 1.953 -0.770 1.00 98.75 84 GLN A O 1
ATOM 664 N N . LEU A 1 85 ? 13.611 2.062 0.562 1.00 98.88 85 LEU A N 1
ATOM 665 C CA . LEU A 1 85 ? 12.637 1.903 -0.515 1.00 98.88 85 LEU A CA 1
ATOM 666 C C . LEU A 1 85 ? 12.673 3.089 -1.486 1.00 98.88 85 LEU A C 1
ATOM 668 O O . LEU A 1 85 ? 12.658 2.877 -2.701 1.00 98.88 85 LEU A O 1
ATOM 672 N N . ILE A 1 86 ? 12.730 4.319 -0.966 1.00 98.88 86 ILE A N 1
ATOM 673 C CA . ILE A 1 86 ? 12.844 5.545 -1.764 1.00 98.88 86 ILE A CA 1
ATOM 674 C C . ILE A 1 86 ? 14.096 5.487 -2.649 1.00 98.88 86 ILE A C 1
ATOM 676 O O . ILE A 1 86 ? 13.974 5.662 -3.864 1.00 98.88 86 ILE A O 1
ATOM 680 N N . ASP A 1 87 ? 15.255 5.121 -2.098 1.00 98.69 87 ASP A N 1
ATOM 681 C CA . ASP A 1 87 ? 16.509 5.005 -2.856 1.00 98.69 87 ASP A CA 1
ATOM 682 C C . ASP A 1 87 ? 16.408 4.000 -4.017 1.00 98.69 87 ASP A C 1
ATOM 684 O O . ASP A 1 87 ? 16.915 4.216 -5.126 1.00 98.69 87 ASP A O 1
ATOM 688 N N . VAL A 1 88 ? 15.740 2.863 -3.798 1.00 98.62 88 VAL A N 1
ATOM 689 C CA . VAL A 1 88 ? 15.542 1.849 -4.847 1.00 98.62 88 VAL A CA 1
ATOM 690 C C . VAL A 1 88 ? 14.557 2.346 -5.909 1.00 98.62 88 VAL A C 1
ATOM 692 O O . VAL A 1 88 ? 14.827 2.214 -7.108 1.00 98.62 88 VAL A O 1
ATOM 695 N N . LEU A 1 89 ? 13.449 2.969 -5.500 1.00 98.69 89 LEU A N 1
ATOM 696 C CA . LEU A 1 89 ? 12.444 3.508 -6.416 1.00 98.69 89 LEU A CA 1
ATOM 697 C C . LEU A 1 89 ? 12.979 4.661 -7.269 1.00 98.69 89 LEU A C 1
ATOM 699 O O . LEU A 1 89 ? 12.636 4.739 -8.447 1.00 98.69 89 LEU A O 1
ATOM 703 N N . GLU A 1 90 ? 13.851 5.516 -6.737 1.00 98.50 90 GLU A N 1
ATOM 704 C CA . GLU A 1 90 ? 14.524 6.564 -7.518 1.00 98.50 90 GLU A CA 1
ATOM 705 C C . GLU A 1 90 ? 15.388 5.978 -8.635 1.00 98.50 90 GLU A C 1
ATOM 707 O O . GLU A 1 90 ? 15.353 6.445 -9.779 1.00 98.50 90 GLU A O 1
ATOM 712 N N . ARG A 1 91 ? 16.129 4.904 -8.335 1.00 97.94 91 ARG A N 1
ATOM 713 C CA . ARG A 1 91 ? 16.915 4.179 -9.343 1.00 97.94 91 ARG A CA 1
ATOM 714 C C . ARG A 1 91 ? 16.010 3.555 -10.403 1.00 97.94 91 ARG A C 1
ATOM 716 O O . ARG A 1 91 ? 16.316 3.645 -11.594 1.00 97.94 91 ARG A O 1
ATOM 723 N N . HIS A 1 92 ? 14.895 2.943 -10.004 1.00 97.81 92 HIS A N 1
ATOM 724 C CA . HIS A 1 92 ? 13.903 2.416 -10.947 1.00 97.81 92 HIS A CA 1
ATOM 725 C C . HIS A 1 92 ? 13.298 3.518 -11.818 1.00 97.81 92 HIS A C 1
ATOM 727 O O . HIS A 1 92 ? 13.225 3.346 -13.033 1.00 97.81 92 HIS A O 1
ATOM 733 N N . GLU A 1 93 ? 12.943 4.663 -11.237 1.00 97.94 93 GLU A N 1
ATOM 734 C CA . GLU A 1 93 ? 12.384 5.803 -11.959 1.00 97.94 93 GLU A CA 1
ATOM 735 C C . GLU A 1 93 ? 13.369 6.365 -12.992 1.00 97.94 93 GLU A C 1
ATOM 737 O O . GLU A 1 93 ? 13.009 6.556 -14.156 1.00 97.94 93 GLU A O 1
ATOM 742 N N . LYS A 1 94 ? 14.639 6.556 -12.612 1.00 97.06 94 LYS A N 1
ATOM 743 C CA . LYS A 1 94 ? 15.701 7.004 -13.527 1.00 97.06 94 LYS A CA 1
ATOM 744 C C . LYS A 1 94 ? 15.900 6.031 -14.691 1.00 97.06 94 LYS A C 1
ATOM 746 O O . LYS A 1 94 ? 16.002 6.464 -15.838 1.00 97.06 94 LYS A O 1
ATOM 751 N N . ASN A 1 95 ? 15.937 4.729 -14.413 1.00 96.56 95 ASN A N 1
ATOM 752 C CA . ASN A 1 95 ? 16.086 3.701 -15.446 1.00 96.56 95 ASN A CA 1
ATOM 753 C C . ASN A 1 95 ? 14.856 3.630 -16.360 1.00 96.56 95 ASN A C 1
ATOM 755 O O . ASN A 1 95 ? 14.998 3.526 -17.576 1.00 96.56 95 ASN A O 1
ATOM 759 N N . TYR A 1 96 ? 13.654 3.748 -15.791 1.00 96.81 96 TYR A N 1
ATOM 760 C CA . TYR A 1 96 ? 12.409 3.763 -16.550 1.00 96.81 96 TYR A CA 1
ATOM 761 C C . TYR A 1 96 ? 12.330 4.973 -17.484 1.00 96.81 96 TYR A C 1
ATOM 763 O O . TYR A 1 96 ? 11.969 4.806 -18.641 1.00 96.81 96 TYR A O 1
ATOM 771 N N . ARG A 1 97 ? 12.730 6.175 -17.041 1.00 95.56 97 ARG A N 1
ATOM 772 C CA . ARG A 1 97 ? 12.768 7.372 -17.907 1.00 95.56 97 ARG A CA 1
ATOM 773 C C . ARG A 1 97 ? 13.685 7.207 -19.124 1.00 95.56 97 ARG A C 1
ATOM 775 O O . ARG A 1 97 ? 13.406 7.792 -20.162 1.00 95.56 97 ARG A O 1
ATOM 782 N N . ARG A 1 98 ? 14.766 6.431 -18.996 1.00 95.50 98 ARG A N 1
ATOM 783 C CA . ARG A 1 98 ? 15.729 6.176 -20.081 1.00 95.50 98 ARG A CA 1
ATOM 784 C C . ARG A 1 98 ? 15.221 5.142 -21.083 1.00 95.50 98 ARG A C 1
ATOM 786 O O . ARG A 1 98 ? 15.326 5.364 -22.281 1.00 95.50 98 ARG A O 1
ATOM 793 N N . ALA A 1 99 ? 14.681 4.027 -20.592 1.00 96.06 99 ALA A N 1
ATOM 794 C CA . ALA A 1 99 ? 14.211 2.920 -21.422 1.00 96.06 99 ALA A CA 1
ATOM 795 C C . ALA A 1 99 ? 12.944 2.287 -20.809 1.00 96.06 99 ALA A C 1
ATOM 797 O O . ALA A 1 99 ? 13.035 1.262 -20.128 1.00 96.06 99 ALA A O 1
ATOM 798 N N . PRO A 1 100 ? 11.747 2.878 -21.017 1.00 95.88 100 PRO A N 1
ATOM 799 C CA . PRO A 1 100 ? 10.529 2.476 -20.309 1.00 95.88 100 PRO A CA 1
ATOM 800 C C . PRO A 1 100 ? 10.153 1.003 -20.497 1.00 95.88 100 PRO A C 1
ATOM 802 O O . PRO A 1 100 ? 9.949 0.285 -19.520 1.00 95.88 100 PRO A O 1
ATOM 805 N N . ALA A 1 101 ? 10.085 0.540 -21.750 1.00 96.25 101 ALA A N 1
ATOM 806 C CA . ALA A 1 101 ? 9.658 -0.820 -22.077 1.00 96.25 101 ALA A CA 1
ATOM 807 C C . ALA A 1 101 ? 10.653 -1.870 -21.565 1.00 96.25 101 ALA A C 1
ATOM 809 O O . ALA A 1 101 ? 10.256 -2.828 -20.903 1.00 96.25 101 ALA A O 1
ATOM 810 N N . GLU A 1 102 ? 11.944 -1.661 -21.817 1.00 97.25 102 GLU A N 1
ATOM 811 C CA . GLU A 1 102 ? 13.008 -2.552 -21.355 1.00 97.25 102 GLU A CA 1
ATOM 812 C C . GLU A 1 102 ? 13.046 -2.625 -19.824 1.00 97.25 102 GLU A C 1
ATOM 814 O O . GLU A 1 102 ? 12.999 -3.712 -19.248 1.00 97.25 102 GLU A O 1
ATOM 819 N N . CYS A 1 103 ? 13.046 -1.467 -19.150 1.00 96.94 103 CYS A N 1
ATOM 820 C CA . CYS A 1 103 ? 13.043 -1.398 -17.693 1.00 96.94 103 CYS A CA 1
ATOM 821 C C . CYS A 1 103 ? 11.822 -2.115 -17.107 1.00 96.94 103 CYS A C 1
ATOM 823 O O . CYS A 1 103 ? 11.969 -2.911 -16.179 1.00 96.94 103 CYS A O 1
ATOM 825 N N . TYR A 1 104 ? 10.635 -1.889 -17.680 1.00 97.94 104 TYR A N 1
ATOM 826 C CA . TYR A 1 104 ? 9.403 -2.535 -17.244 1.00 97.94 104 TYR A CA 1
ATOM 827 C C . TYR A 1 104 ? 9.482 -4.058 -17.331 1.00 97.94 104 TYR A C 1
ATOM 829 O O . TYR A 1 104 ? 9.222 -4.741 -16.342 1.00 97.94 104 TYR A O 1
ATOM 837 N N . TYR A 1 105 ? 9.843 -4.609 -18.494 1.00 97.75 105 TYR A N 1
ATOM 838 C CA . TYR A 1 105 ? 9.855 -6.060 -18.673 1.00 97.75 105 TYR A CA 1
ATOM 839 C C . TYR A 1 105 ? 10.978 -6.733 -17.888 1.00 97.75 105 TYR A C 1
ATOM 841 O O . TYR A 1 105 ? 10.743 -7.806 -17.335 1.00 97.75 105 TYR A O 1
ATOM 849 N N . ARG A 1 106 ? 12.128 -6.065 -17.728 1.00 97.56 106 ARG A N 1
ATOM 850 C CA . ARG A 1 106 ? 13.203 -6.509 -16.834 1.00 97.56 106 ARG A CA 1
ATOM 851 C C . ARG A 1 106 ? 12.743 -6.572 -15.378 1.00 97.56 106 ARG A C 1
ATOM 853 O O . ARG A 1 106 ? 12.971 -7.576 -14.714 1.00 97.56 106 ARG A O 1
ATOM 860 N N . LEU A 1 107 ? 12.064 -5.533 -14.878 1.00 97.00 107 LEU A N 1
ATOM 861 C CA . LEU A 1 107 ? 11.479 -5.554 -13.532 1.00 97.00 107 LEU A CA 1
ATOM 862 C C . LEU A 1 107 ? 10.398 -6.631 -13.415 1.00 97.00 107 LEU A C 1
ATOM 864 O O . LEU A 1 107 ? 10.328 -7.322 -12.403 1.00 97.00 107 LEU A O 1
ATOM 868 N N . ARG A 1 108 ? 9.578 -6.826 -14.454 1.00 96.88 108 ARG A N 1
ATOM 869 C CA . ARG A 1 108 ? 8.511 -7.832 -14.451 1.00 96.88 108 ARG A CA 1
ATOM 870 C C . ARG A 1 108 ? 9.057 -9.251 -14.309 1.00 96.88 108 ARG A C 1
ATOM 872 O O . ARG A 1 108 ? 8.466 -10.033 -13.569 1.00 96.88 108 ARG A O 1
ATOM 879 N N . S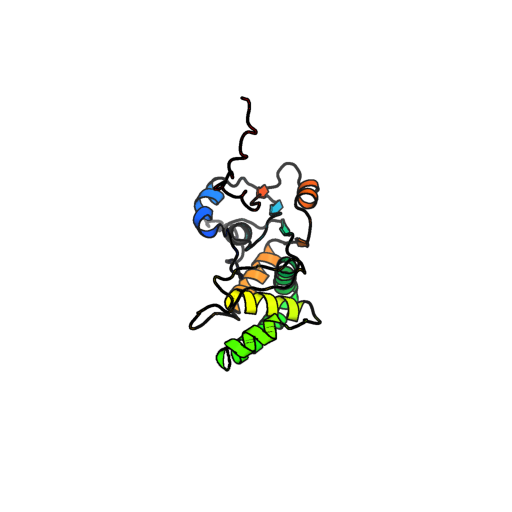ER A 1 109 ? 10.168 -9.564 -14.974 1.00 95.88 109 SER A N 1
ATOM 880 C CA . SER A 1 109 ? 10.830 -10.872 -14.900 1.00 95.88 109 SER A CA 1
ATOM 881 C C . SER A 1 109 ? 11.793 -11.026 -13.721 1.00 95.88 109 SER A C 1
ATOM 883 O O . SER A 1 109 ? 12.250 -12.137 -13.469 1.00 95.88 109 SER A O 1
ATOM 885 N N . ALA A 1 110 ? 12.137 -9.940 -13.023 1.00 95.12 110 ALA A N 1
ATOM 886 C CA . ALA A 1 110 ? 13.077 -9.985 -11.911 1.00 95.12 110 ALA A CA 1
ATOM 887 C C . ALA A 1 110 ? 12.553 -10.841 -10.748 1.00 95.12 110 ALA A C 1
ATOM 889 O O . ALA A 1 110 ? 11.354 -10.845 -10.457 1.00 95.12 110 ALA A O 1
ATOM 890 N N . GLN A 1 111 ? 13.485 -11.498 -10.059 1.00 93.62 111 GLN A N 1
ATOM 891 C CA . GLN A 1 111 ? 13.274 -12.193 -8.791 1.00 93.62 111 GLN A CA 1
ATOM 892 C C . GLN A 1 111 ? 14.046 -11.434 -7.701 1.00 93.62 111 GLN A C 1
ATOM 894 O O . GLN A 1 111 ? 15.255 -11.619 -7.577 1.00 93.62 111 GLN A O 1
ATOM 899 N N . PRO A 1 112 ? 13.389 -10.506 -6.984 1.00 93.19 112 PRO A N 1
ATOM 900 C CA . PRO A 1 112 ? 14.014 -9.739 -5.910 1.00 93.19 112 PRO A CA 1
ATOM 901 C C . PRO A 1 112 ? 14.546 -10.649 -4.802 1.00 93.19 112 PRO A C 1
ATOM 903 O O . PRO A 1 112 ? 13.889 -11.631 -4.457 1.00 93.19 112 PRO A O 1
ATOM 906 N N . VAL A 1 113 ? 15.698 -10.302 -4.224 1.00 93.25 113 VAL A N 1
ATOM 907 C CA . VAL A 1 113 ? 16.337 -11.097 -3.157 1.00 93.25 113 VAL A CA 1
ATOM 908 C C . VAL A 1 113 ? 16.098 -10.520 -1.761 1.00 93.25 113 VAL A C 1
ATOM 910 O O . VAL A 1 113 ? 16.453 -11.141 -0.764 1.00 93.25 113 VAL A O 1
ATOM 913 N N . SER A 1 114 ? 15.476 -9.341 -1.683 1.00 98.00 114 SER A N 1
ATOM 914 C CA . SER A 1 114 ? 15.116 -8.668 -0.436 1.00 98.00 114 SER A CA 1
ATOM 915 C C . SER A 1 114 ? 13.681 -8.141 -0.458 1.00 98.00 114 SER A C 1
ATOM 917 O O . SER A 1 114 ? 13.115 -7.849 -1.517 1.00 98.00 114 SER A O 1
ATOM 919 N N . ASP A 1 115 ? 13.109 -7.950 0.731 1.00 98.44 115 ASP A N 1
ATOM 920 C CA . ASP A 1 115 ? 11.773 -7.371 0.902 1.00 98.44 115 ASP A CA 1
ATOM 921 C C . ASP A 1 115 ? 11.681 -5.961 0.309 1.00 98.44 115 ASP A C 1
ATOM 923 O O . ASP A 1 115 ? 10.698 -5.639 -0.364 1.00 98.44 115 ASP A O 1
ATOM 927 N N . VAL A 1 116 ? 12.728 -5.145 0.482 1.00 98.75 116 VAL A N 1
ATOM 928 C CA . VAL A 1 116 ? 12.803 -3.780 -0.060 1.00 98.75 116 VAL A CA 1
ATOM 929 C C . VAL A 1 116 ? 12.772 -3.791 -1.587 1.00 98.75 116 VAL A C 1
ATOM 931 O O . VAL A 1 116 ? 11.989 -3.055 -2.188 1.00 98.75 116 VAL A O 1
ATOM 934 N N . GLU A 1 117 ? 13.569 -4.642 -2.237 1.00 98.38 117 GLU A N 1
ATOM 935 C CA . GLU A 1 117 ? 13.549 -4.772 -3.698 1.00 98.38 117 GLU A CA 1
ATOM 936 C C . GLU A 1 117 ? 12.220 -5.341 -4.203 1.00 98.38 117 GLU A C 1
ATOM 938 O O . GLU A 1 117 ? 11.728 -4.920 -5.250 1.00 98.38 117 GLU A O 1
ATOM 943 N N . SER A 1 118 ? 11.609 -6.261 -3.452 1.00 98.12 118 SER A N 1
ATOM 944 C CA . SER A 1 118 ? 10.291 -6.814 -3.764 1.00 98.12 118 SER A CA 1
ATOM 945 C C . SER A 1 118 ? 9.205 -5.737 -3.731 1.00 98.12 118 SER A C 1
ATOM 947 O O . SER A 1 118 ? 8.457 -5.575 -4.699 1.00 98.12 118 SER A O 1
ATOM 949 N N . ALA A 1 119 ? 9.183 -4.912 -2.681 1.00 98.62 119 ALA A N 1
ATOM 950 C CA . ALA A 1 119 ? 8.282 -3.771 -2.566 1.00 98.62 119 ALA A CA 1
ATOM 951 C C . ALA A 1 119 ? 8.543 -2.712 -3.650 1.00 98.62 119 ALA A C 1
ATOM 953 O O . ALA A 1 119 ? 7.598 -2.214 -4.267 1.00 98.62 119 ALA A O 1
ATOM 954 N N . ALA A 1 120 ? 9.812 -2.398 -3.929 1.00 98.56 120 ALA A N 1
ATOM 955 C CA . ALA A 1 120 ? 10.191 -1.438 -4.963 1.00 98.56 120 ALA A CA 1
ATOM 956 C C . ALA A 1 120 ? 9.754 -1.907 -6.357 1.00 98.56 120 ALA A C 1
ATOM 958 O O . ALA A 1 120 ? 9.161 -1.133 -7.113 1.00 98.56 120 ALA A O 1
ATOM 959 N N . ARG A 1 121 ? 9.979 -3.188 -6.681 1.00 98.25 121 ARG A N 1
ATOM 960 C CA . ARG A 1 121 ? 9.504 -3.820 -7.917 1.00 98.25 121 ARG A CA 1
ATOM 961 C C . ARG A 1 121 ? 7.984 -3.733 -8.017 1.00 98.25 121 ARG A C 1
ATOM 963 O O . ARG A 1 121 ? 7.473 -3.296 -9.046 1.00 98.25 121 ARG A O 1
ATOM 970 N N . PHE A 1 122 ? 7.266 -4.126 -6.967 1.00 98.12 122 PHE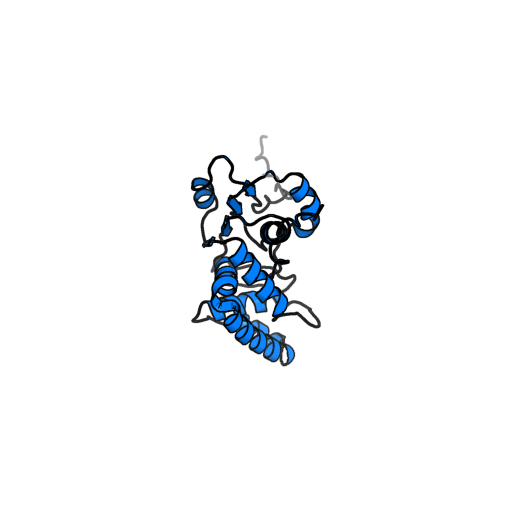 A N 1
ATOM 971 C CA . PHE A 1 122 ? 5.804 -4.099 -6.930 1.00 98.12 122 PHE A CA 1
ATOM 972 C C . PHE A 1 122 ? 5.246 -2.689 -7.178 1.00 98.12 122 PHE A C 1
ATOM 974 O O . PHE A 1 122 ? 4.404 -2.507 -8.059 1.00 98.12 122 PHE A O 1
ATOM 981 N N . ILE A 1 123 ? 5.756 -1.673 -6.472 1.00 98.44 123 ILE A N 1
ATOM 982 C CA . ILE A 1 123 ? 5.325 -0.276 -6.635 1.00 98.44 123 ILE A CA 1
ATOM 983 C C . ILE A 1 123 ? 5.673 0.235 -8.038 1.00 98.44 123 ILE A C 1
ATOM 985 O O . ILE A 1 123 ? 4.813 0.813 -8.705 1.00 98.44 123 ILE A O 1
ATOM 989 N N . ALA A 1 124 ? 6.891 -0.014 -8.530 1.00 98.12 124 ALA A N 1
ATOM 990 C CA . ALA A 1 124 ? 7.297 0.411 -9.867 1.00 98.12 124 ALA A CA 1
ATOM 991 C C . ALA A 1 124 ? 6.401 -0.200 -10.952 1.00 98.12 124 ALA A C 1
ATOM 993 O O . ALA A 1 124 ? 5.919 0.527 -11.824 1.00 98.12 124 ALA A O 1
ATOM 994 N N . LEU A 1 125 ? 6.103 -1.502 -10.869 1.00 98.00 125 LEU A N 1
ATOM 995 C CA . LEU A 1 125 ? 5.167 -2.166 -11.776 1.00 98.00 125 LEU A CA 1
ATOM 996 C C . LEU A 1 125 ? 3.756 -1.587 -11.640 1.00 98.00 125 LEU A C 1
ATOM 998 O O . LEU A 1 125 ? 3.153 -1.265 -12.656 1.00 98.00 125 LEU A O 1
ATOM 1002 N N . ASN A 1 126 ? 3.242 -1.374 -10.428 1.00 97.62 126 ASN A N 1
ATOM 1003 C CA . ASN A 1 126 ? 1.914 -0.794 -10.204 1.00 97.62 126 ASN A CA 1
ATOM 1004 C C . ASN A 1 126 ? 1.764 0.613 -10.812 1.00 97.62 126 ASN A C 1
ATOM 1006 O O . ASN A 1 126 ? 0.724 0.953 -11.376 1.00 97.62 126 ASN A O 1
ATOM 1010 N N . LYS A 1 127 ? 2.806 1.444 -10.732 1.00 97.12 127 LYS A N 1
ATOM 1011 C CA . LYS A 1 127 ? 2.781 2.806 -11.285 1.00 97.12 127 LYS A CA 1
ATOM 1012 C C . LYS A 1 127 ? 2.897 2.843 -12.806 1.00 97.12 127 LYS A C 1
ATOM 1014 O O . LYS A 1 127 ? 2.546 3.860 -13.403 1.00 97.12 127 LYS A O 1
ATOM 1019 N N . THR A 1 128 ? 3.367 1.763 -13.425 1.00 97.25 128 THR A N 1
ATOM 1020 C CA . THR A 1 128 ? 3.719 1.727 -14.851 1.00 97.25 128 THR A CA 1
ATOM 1021 C C . THR A 1 128 ? 2.909 0.720 -15.665 1.00 97.25 128 THR A C 1
ATOM 1023 O O . THR A 1 128 ? 2.864 0.850 -16.884 1.00 97.25 128 THR A O 1
ATOM 1026 N N . CYS A 1 129 ? 2.237 -0.252 -15.042 1.00 96.75 129 CYS A N 1
ATOM 1027 C CA . CYS A 1 129 ? 1.421 -1.265 -15.712 1.00 96.75 129 CYS A CA 1
ATOM 1028 C C . CYS A 1 129 ? 0.051 -0.725 -16.139 1.00 96.75 129 CYS A C 1
ATOM 1030 O O . CYS A 1 129 ? -0.440 0.276 -15.621 1.00 96.75 129 CYS A O 1
ATOM 1032 N N . TYR A 1 130 ? -0.603 -1.414 -17.072 1.00 95.19 130 TYR A N 1
ATOM 1033 C CA . TYR A 1 130 ? -1.942 -1.052 -17.525 1.00 95.19 130 TYR A CA 1
ATOM 1034 C C . TYR A 1 130 ? -2.926 -0.872 -16.349 1.00 95.19 130 TYR A C 1
ATOM 1036 O O . TYR A 1 130 ? -3.189 -1.803 -15.588 1.00 95.19 130 TYR A O 1
ATOM 1044 N N . ASN A 1 131 ? -3.455 0.349 -16.212 1.00 91.69 131 ASN A N 1
ATOM 1045 C CA . ASN A 1 131 ? -4.420 0.785 -15.193 1.00 91.69 131 ASN A CA 1
ATOM 1046 C C . ASN A 1 131 ? -4.026 0.542 -13.725 1.00 91.69 131 ASN A C 1
ATOM 1048 O O . ASN A 1 131 ? -4.887 0.605 -12.852 1.00 91.69 131 ASN A O 1
ATOM 1052 N N . GLY A 1 132 ? -2.744 0.309 -13.424 1.00 90.81 132 GLY A N 1
ATOM 1053 C CA . GLY A 1 132 ? -2.322 -0.044 -12.065 1.00 90.81 132 GLY A CA 1
ATOM 1054 C C . GLY A 1 132 ? -2.934 -1.355 -11.566 1.00 90.81 132 GLY A C 1
ATOM 1055 O O . GLY A 1 132 ? -3.124 -1.534 -10.366 1.00 90.81 132 GLY A O 1
ATOM 1056 N N . LEU A 1 133 ? -3.291 -2.253 -12.487 1.00 92.19 133 LEU A N 1
ATOM 1057 C CA . LEU A 1 133 ? -3.877 -3.543 -12.160 1.00 92.19 133 LEU A CA 1
ATOM 1058 C C . LEU A 1 133 ? -2.833 -4.447 -11.495 1.00 92.19 133 LEU A C 1
ATOM 1060 O O . LEU A 1 133 ? -1.689 -4.533 -11.948 1.00 92.19 133 LEU A O 1
ATOM 1064 N N . TYR A 1 134 ? -3.258 -5.190 -10.475 1.00 92.62 134 TYR A N 1
ATOM 1065 C CA . TYR A 1 134 ? -2.536 -6.367 -10.011 1.00 92.62 134 TYR A CA 1
ATOM 1066 C C . TYR A 1 134 ? -3.217 -7.623 -10.554 1.00 92.62 134 TYR A C 1
ATOM 1068 O O . TYR A 1 134 ? -4.381 -7.884 -10.256 1.00 92.62 134 TYR A O 1
ATOM 1076 N N . ARG A 1 135 ? -2.502 -8.391 -11.381 1.00 93.19 135 ARG A N 1
ATOM 1077 C CA . ARG A 1 135 ? -2.987 -9.660 -11.933 1.00 93.19 135 ARG A CA 1
ATOM 1078 C C . ARG A 1 135 ? -1.833 -10.632 -12.093 1.00 93.19 135 ARG A C 1
ATOM 1080 O O . ARG A 1 135 ? -0.795 -10.282 -12.660 1.00 93.19 135 ARG A O 1
ATOM 1087 N N . VAL A 1 136 ? -2.067 -11.857 -11.647 1.00 92.62 136 VAL A N 1
ATOM 1088 C CA . VAL A 1 136 ? -1.142 -12.979 -11.777 1.00 92.62 136 VAL A CA 1
ATOM 1089 C C . VAL A 1 136 ? -1.754 -14.082 -12.637 1.00 92.62 136 VAL A C 1
ATOM 1091 O O . VAL A 1 136 ? -2.974 -14.167 -12.786 1.00 92.62 136 VAL A O 1
ATOM 1094 N N . ASN A 1 137 ? -0.910 -14.914 -13.241 1.00 91.81 137 ASN A N 1
ATOM 1095 C CA . ASN A 1 137 ? -1.348 -16.154 -13.882 1.00 91.81 137 ASN A CA 1
ATOM 1096 C C . ASN A 1 137 ? -1.582 -17.268 -12.836 1.00 91.81 137 ASN A C 1
ATOM 1098 O O . ASN A 1 137 ? -1.412 -17.060 -11.636 1.00 91.81 137 ASN A O 1
ATOM 1102 N N . ARG A 1 138 ? -1.943 -18.478 -13.292 1.00 90.19 138 ARG A N 1
ATOM 1103 C CA . ARG A 1 138 ? -2.149 -19.648 -12.412 1.00 90.19 138 ARG A CA 1
ATOM 1104 C C . ARG A 1 138 ? -0.902 -20.045 -11.611 1.00 90.19 138 ARG A C 1
ATOM 1106 O O . ARG A 1 138 ? -1.035 -20.658 -10.563 1.00 90.19 138 ARG A O 1
ATOM 1113 N N . SER A 1 139 ? 0.284 -19.677 -12.088 1.00 89.75 139 SER A N 1
ATOM 1114 C CA . SER A 1 139 ? 1.565 -19.901 -11.411 1.00 89.75 139 SER A CA 1
ATOM 1115 C C . SER A 1 139 ? 1.933 -18.774 -10.437 1.00 89.75 139 SER A C 1
ATOM 1117 O O . SER A 1 139 ? 3.050 -18.754 -9.936 1.00 89.75 139 SER A O 1
ATOM 1119 N N . GLY A 1 140 ? 1.041 -17.805 -10.194 1.00 87.31 140 GLY A N 1
ATOM 1120 C CA . GLY A 1 140 ? 1.298 -16.675 -9.296 1.00 87.31 140 GLY A CA 1
ATOM 1121 C C . GLY A 1 140 ? 2.201 -15.585 -9.884 1.00 87.31 140 GLY A C 1
ATOM 1122 O O . GLY A 1 140 ? 2.593 -14.668 -9.172 1.00 87.31 140 GLY A O 1
ATOM 1123 N N . ILE A 1 141 ? 2.514 -15.636 -11.183 1.00 89.88 141 ILE A N 1
ATOM 1124 C CA . ILE A 1 141 ? 3.428 -14.685 -11.827 1.00 89.88 141 ILE A CA 1
ATOM 1125 C C . ILE A 1 141 ? 2.647 -13.481 -12.351 1.00 89.88 141 ILE A C 1
ATOM 1127 O O . ILE A 1 141 ? 1.716 -13.634 -13.149 1.00 89.88 141 ILE A O 1
ATOM 1131 N N . PHE A 1 142 ? 3.061 -12.278 -11.947 1.00 94.56 142 PHE A N 1
ATOM 1132 C CA . PHE A 1 142 ? 2.497 -11.016 -12.427 1.00 94.56 142 PHE A CA 1
ATOM 1133 C C . PHE A 1 142 ? 2.593 -10.897 -13.958 1.00 94.56 142 PHE A C 1
ATOM 1135 O O . PHE A 1 142 ? 3.676 -11.001 -14.536 1.00 94.56 142 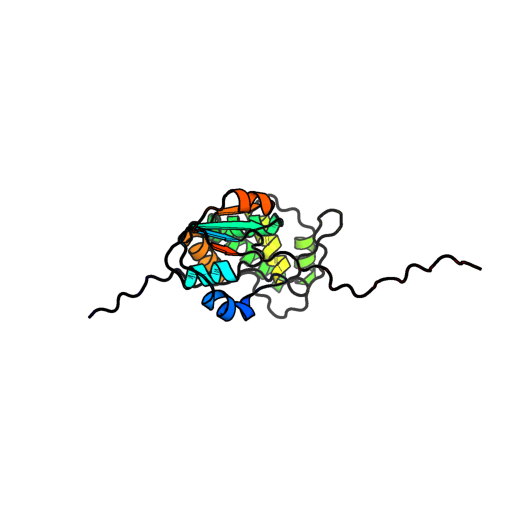PHE A O 1
ATOM 1142 N N . ASN A 1 143 ? 1.461 -10.650 -14.626 1.00 94.50 143 ASN A N 1
ATOM 1143 C CA . ASN A 1 143 ? 1.361 -10.718 -16.091 1.00 94.50 143 ASN A CA 1
ATOM 1144 C C . ASN A 1 143 ? 0.650 -9.519 -16.743 1.00 94.50 143 ASN A C 1
ATOM 1146 O O . ASN A 1 143 ? 0.146 -9.622 -17.867 1.00 94.50 143 ASN A O 1
ATOM 1150 N N . VAL A 1 144 ? 0.567 -8.382 -16.053 1.00 96.50 144 VAL A N 1
ATOM 1151 C CA . VAL A 1 144 ? -0.004 -7.162 -16.640 1.00 96.50 144 VAL A CA 1
ATOM 1152 C C . VAL A 1 144 ? 1.001 -6.583 -17.651 1.00 96.50 144 VAL A C 1
ATOM 1154 O O . VAL A 1 144 ? 2.213 -6.670 -17.426 1.00 96.50 144 VAL A O 1
ATOM 1157 N N . PRO A 1 145 ? 0.552 -6.081 -18.816 1.00 96.50 145 PRO A N 1
ATOM 1158 C CA . PRO A 1 145 ? 1.424 -5.380 -19.753 1.00 96.50 145 PRO A CA 1
ATOM 1159 C C . PRO A 1 145 ? 1.751 -3.963 -19.263 1.00 96.50 145 PRO A C 1
ATOM 1161 O O . PRO A 1 145 ? 1.058 -3.403 -18.406 1.00 96.50 145 PRO A O 1
ATOM 1164 N N . ILE A 1 146 ? 2.787 -3.367 -19.853 1.00 97.31 146 ILE A N 1
ATOM 1165 C CA . ILE A 1 146 ? 3.118 -1.958 -19.631 1.00 97.31 146 ILE A CA 1
ATOM 1166 C C . ILE A 1 146 ? 1.931 -1.060 -20.019 1.00 97.31 146 ILE A C 1
ATOM 1168 O O . ILE A 1 146 ? 1.244 -1.291 -21.015 1.00 97.31 146 ILE A O 1
ATOM 1172 N N . GLY A 1 147 ? 1.665 -0.050 -19.198 1.00 95.12 147 GLY A N 1
ATOM 1173 C CA . GLY A 1 147 ? 0.671 0.983 -19.453 1.00 95.12 147 GLY A CA 1
ATOM 1174 C C . GLY A 1 147 ? 1.223 2.108 -20.329 1.00 95.12 147 GLY A C 1
ATOM 1175 O O . GLY A 1 147 ? 2.408 2.171 -20.645 1.00 95.12 147 GLY A O 1
ATOM 1176 N N . ARG A 1 148 ? 0.352 3.042 -20.715 1.00 90.69 148 ARG A N 1
ATOM 1177 C CA . ARG A 1 148 ? 0.719 4.219 -21.517 1.00 90.69 148 ARG A CA 1
ATOM 1178 C C . ARG A 1 148 ? 0.665 5.481 -20.658 1.00 90.69 148 ARG A C 1
ATOM 1180 O O . ARG A 1 148 ? -0.244 6.293 -20.794 1.00 90.69 148 ARG A O 1
ATOM 1187 N N . TYR A 1 149 ? 1.621 5.625 -19.742 1.00 89.00 149 TYR A N 1
ATOM 1188 C CA . TYR A 1 149 ? 1.752 6.816 -18.896 1.00 89.00 149 TYR A CA 1
ATOM 1189 C C . TYR A 1 149 ? 2.894 7.703 -19.387 1.00 89.00 149 TYR A C 1
ATOM 1191 O O . TYR A 1 149 ? 4.002 7.212 -19.583 1.00 89.00 149 TYR A O 1
ATOM 1199 N N . ARG A 1 150 ? 2.640 9.010 -19.549 1.00 80.88 150 ARG A N 1
ATOM 1200 C CA . ARG A 1 150 ? 3.670 9.975 -19.981 1.00 80.88 150 ARG A CA 1
ATOM 1201 C C . ARG A 1 150 ? 4.758 10.194 -18.926 1.00 80.88 150 ARG A C 1
ATOM 1203 O O . ARG A 1 150 ? 5.932 10.193 -19.261 1.00 80.88 150 ARG A O 1
ATOM 1210 N N . ASN A 1 151 ? 4.372 10.372 -17.664 1.00 84.50 151 ASN A N 1
ATOM 1211 C CA . ASN A 1 151 ? 5.304 10.578 -16.553 1.00 84.50 151 ASN A CA 1
ATOM 1212 C C . ASN A 1 151 ? 4.755 9.891 -15.291 1.00 84.50 151 ASN A C 1
ATOM 1214 O O . ASN A 1 151 ? 4.109 10.543 -14.468 1.00 84.50 151 ASN A O 1
ATOM 1218 N N . PRO A 1 152 ? 4.889 8.558 -15.173 1.00 90.25 152 PRO A N 1
ATOM 1219 C CA . PRO A 1 152 ? 4.429 7.856 -13.986 1.00 90.25 152 PRO A CA 1
ATOM 1220 C C . PRO A 1 152 ? 5.291 8.261 -12.785 1.00 90.25 152 PRO A C 1
ATOM 1222 O O . PRO A 1 152 ? 6.511 8.131 -12.827 1.00 90.25 152 PRO A O 1
ATOM 1225 N N . ALA A 1 153 ? 4.652 8.720 -11.708 1.00 92.38 153 ALA A N 1
ATOM 1226 C CA . ALA A 1 153 ? 5.313 8.970 -10.428 1.00 92.38 153 ALA A CA 1
ATOM 1227 C C . ALA A 1 153 ? 5.649 7.627 -9.756 1.00 92.38 153 ALA A C 1
ATOM 1229 O O . ALA A 1 153 ? 4.870 7.120 -8.942 1.00 92.38 153 ALA A O 1
ATOM 1230 N N . ILE A 1 154 ? 6.768 7.024 -10.169 1.00 96.50 154 ILE A N 1
ATOM 1231 C CA . ILE A 1 154 ? 7.272 5.752 -9.635 1.00 96.50 154 ILE A CA 1
ATOM 1232 C C . ILE A 1 154 ? 7.767 5.974 -8.208 1.00 96.50 154 ILE A C 1
ATOM 1234 O O . ILE A 1 154 ? 7.407 5.204 -7.318 1.00 96.50 154 ILE A O 1
ATOM 1238 N N . CYS A 1 155 ? 8.526 7.051 -7.984 1.00 98.00 155 CYS A N 1
ATOM 1239 C CA . CYS A 1 155 ? 8.987 7.440 -6.659 1.00 98.00 155 CYS A CA 1
ATOM 1240 C C . CYS A 1 155 ? 8.309 8.742 -6.212 1.00 98.00 155 CYS A C 1
ATOM 1242 O O . CYS A 1 155 ? 8.763 9.841 -6.519 1.00 98.00 155 CYS A O 1
ATOM 1244 N N . ASN A 1 156 ? 7.213 8.624 -5.460 1.00 97.19 156 ASN A N 1
ATOM 1245 C CA . ASN A 1 156 ? 6.622 9.763 -4.756 1.00 97.19 156 ASN A CA 1
ATOM 1246 C C . ASN A 1 156 ? 7.093 9.753 -3.294 1.00 97.19 156 ASN A C 1
ATOM 1248 O O . ASN A 1 156 ? 6.437 9.171 -2.429 1.00 97.19 156 ASN A O 1
ATOM 1252 N N . LYS A 1 157 ? 8.256 10.367 -3.043 1.00 98.19 157 LYS A N 1
ATOM 1253 C CA . LYS A 1 157 ? 8.945 10.343 -1.741 1.00 98.19 157 LYS A CA 1
ATOM 1254 C C . LYS A 1 157 ? 8.063 10.882 -0.615 1.00 98.19 157 LYS A C 1
ATOM 1256 O O . LYS A 1 157 ? 7.929 10.243 0.425 1.00 98.19 157 LYS A O 1
ATOM 1261 N N . ASP A 1 158 ? 7.399 12.010 -0.856 1.00 97.69 158 ASP A N 1
ATOM 1262 C CA . ASP A 1 158 ? 6.549 12.660 0.143 1.00 97.69 158 ASP A CA 1
ATOM 1263 C C . ASP A 1 158 ? 5.328 11.808 0.481 1.00 97.69 158 ASP A C 1
ATOM 1265 O O . ASP A 1 158 ? 4.940 11.706 1.642 1.00 97.69 158 ASP A O 1
ATOM 1269 N N . GLN A 1 159 ? 4.728 11.141 -0.510 1.00 97.62 159 GLN A N 1
ATOM 1270 C CA . GLN A 1 159 ? 3.633 10.209 -0.248 1.00 97.62 159 GLN A CA 1
ATOM 1271 C C . GLN A 1 159 ? 4.093 8.984 0.547 1.00 97.62 159 GLN A C 1
ATOM 1273 O O . GLN A 1 159 ? 3.375 8.537 1.438 1.00 97.62 159 GLN A O 1
ATOM 1278 N N . LEU A 1 160 ? 5.274 8.439 0.248 1.00 98.56 160 LEU A N 1
ATOM 1279 C CA . LEU A 1 160 ? 5.819 7.286 0.970 1.00 98.56 160 LEU A CA 1
ATOM 1280 C C . LEU A 1 160 ? 6.131 7.638 2.428 1.00 98.56 160 LEU A C 1
ATOM 1282 O O . LEU A 1 160 ? 5.773 6.879 3.325 1.00 98.56 160 LEU A O 1
ATOM 1286 N N . ARG A 1 161 ? 6.707 8.818 2.681 1.00 98.69 161 ARG A N 1
ATOM 1287 C CA . ARG A 1 161 ? 6.957 9.322 4.041 1.00 98.69 161 ARG A CA 1
ATOM 1288 C C . ARG A 1 161 ? 5.664 9.617 4.798 1.00 98.69 161 ARG A C 1
ATOM 1290 O O . ARG A 1 161 ? 5.546 9.244 5.960 1.00 98.69 161 ARG A O 1
ATOM 1297 N N . ARG A 1 162 ? 4.653 10.196 4.141 1.00 98.25 162 ARG A N 1
ATOM 1298 C CA . ARG A 1 162 ? 3.312 10.369 4.733 1.00 98.25 162 ARG A CA 1
ATOM 1299 C C . ARG A 1 162 ? 2.642 9.031 5.052 1.00 98.25 162 ARG A C 1
ATOM 1301 O O . ARG A 1 162 ? 2.026 8.882 6.104 1.00 98.25 162 ARG A O 1
ATOM 1308 N N . ALA A 1 163 ? 2.783 8.028 4.185 1.00 98.44 163 ALA A N 1
ATOM 1309 C CA . ALA A 1 163 ? 2.291 6.677 4.447 1.00 98.44 163 ALA A CA 1
ATOM 1310 C C . ALA A 1 163 ? 3.026 6.019 5.626 1.00 98.44 163 ALA A C 1
ATOM 1312 O O . ALA A 1 163 ? 2.373 5.450 6.498 1.00 98.44 163 ALA A O 1
ATOM 1313 N N . ASN A 1 164 ? 4.353 6.159 5.700 1.00 98.69 164 ASN A N 1
ATOM 1314 C CA . ASN A 1 164 ? 5.156 5.720 6.841 1.00 98.69 164 ASN A CA 1
ATOM 1315 C C . ASN A 1 164 ? 4.678 6.365 8.154 1.00 98.69 164 ASN A C 1
ATOM 1317 O O . ASN A 1 164 ? 4.431 5.655 9.129 1.00 98.69 164 ASN A O 1
ATOM 1321 N N . ALA A 1 165 ? 4.480 7.686 8.162 1.00 98.31 165 ALA A N 1
ATOM 1322 C CA . ALA A 1 165 ? 3.997 8.412 9.331 1.00 98.31 165 ALA A CA 1
ATOM 1323 C C . ALA A 1 165 ? 2.611 7.920 9.780 1.00 98.31 165 ALA A C 1
ATOM 1325 O O . ALA A 1 165 ? 2.421 7.650 10.961 1.00 98.31 165 ALA A O 1
ATOM 1326 N N . ALA A 1 166 ? 1.665 7.732 8.853 1.00 98.25 166 ALA A N 1
ATOM 1327 C CA . ALA A 1 166 ? 0.321 7.226 9.158 1.00 98.25 166 ALA A CA 1
ATOM 1328 C C . ALA A 1 166 ? 0.329 5.795 9.724 1.00 98.25 166 ALA A C 1
ATOM 1330 O O . ALA A 1 166 ? -0.367 5.500 10.700 1.00 98.25 166 ALA A O 1
ATOM 1331 N N . LEU A 1 167 ? 1.153 4.910 9.150 1.00 98.50 167 LEU A N 1
ATOM 1332 C CA . LEU A 1 167 ? 1.317 3.533 9.626 1.00 98.50 167 LEU A CA 1
ATOM 1333 C C . LEU A 1 167 ? 1.907 3.479 11.039 1.00 98.50 167 LEU A C 1
ATOM 1335 O O . LEU A 1 167 ? 1.499 2.634 11.834 1.00 98.50 167 LEU A O 1
ATOM 1339 N N . ASN A 1 168 ? 2.853 4.363 11.359 1.00 98.12 168 ASN A N 1
ATOM 1340 C CA . ASN A 1 168 ? 3.456 4.424 12.689 1.00 98.12 168 ASN A CA 1
ATOM 1341 C C . ASN A 1 168 ? 2.544 5.116 13.709 1.00 98.12 168 ASN A C 1
ATOM 1343 O O . ASN A 1 168 ? 2.377 4.592 14.806 1.00 98.12 168 ASN A O 1
ATOM 1347 N N . TYR A 1 169 ? 1.893 6.221 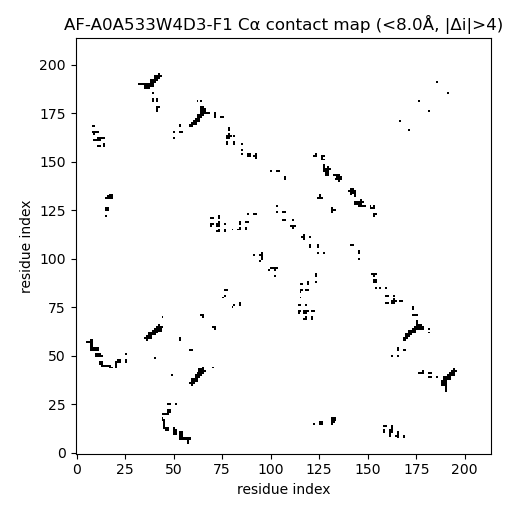13.335 1.00 96.88 169 TYR A N 1
ATOM 1348 C CA . TYR A 1 169 ? 0.926 6.918 14.186 1.00 96.88 169 TYR A CA 1
ATOM 1349 C C . TYR A 1 169 ? -0.216 5.990 14.621 1.00 96.88 169 TYR A C 1
ATOM 1351 O O . TYR A 1 169 ? -0.548 5.939 15.800 1.00 96.88 169 TYR A O 1
ATOM 1359 N N . SER A 1 170 ? -0.755 5.192 13.694 1.00 97.12 170 SER A N 1
ATOM 1360 C CA . SER A 1 170 ? -1.869 4.269 13.964 1.00 97.12 170 SER A CA 1
ATOM 1361 C C . SER A 1 170 ? -1.436 2.903 14.531 1.00 97.12 170 SER A C 1
ATOM 1363 O O . SER A 1 170 ? -2.194 1.932 14.454 1.00 97.12 170 SER A O 1
ATOM 1365 N N . GLU A 1 171 ? -0.181 2.774 14.984 1.00 97.25 171 GLU A N 1
ATOM 1366 C CA . GLU A 1 171 ? 0.427 1.520 15.466 1.00 97.25 171 GLU A CA 1
ATOM 1367 C C . GLU A 1 171 ? 0.158 0.311 14.547 1.00 97.25 171 GLU A C 1
ATOM 1369 O O . GLU A 1 171 ? -0.021 -0.826 14.992 1.00 97.25 171 GLU A O 1
ATOM 1374 N N . ALA A 1 172 ? 0.100 0.549 13.235 1.00 98.25 172 ALA A N 1
ATOM 1375 C CA . ALA A 1 172 ? -0.548 -0.367 12.312 1.00 98.25 172 ALA A CA 1
ATOM 1376 C C . ALA A 1 172 ? 0.213 -1.691 12.199 1.00 98.25 172 ALA A C 1
ATOM 1378 O O . ALA A 1 172 ? 1.405 -1.714 11.883 1.00 98.25 172 ALA A O 1
ATOM 1379 N N . ARG A 1 173 ? -0.472 -2.814 12.406 1.00 98.00 173 ARG A N 1
ATOM 1380 C CA . ARG A 1 173 ? 0.062 -4.153 12.152 1.00 98.00 173 ARG A CA 1
ATOM 1381 C C . ARG A 1 173 ? -0.501 -4.673 10.838 1.00 98.00 173 ARG A C 1
ATOM 1383 O O . ARG A 1 173 ? -1.701 -4.913 10.748 1.00 98.00 173 ARG A O 1
ATOM 1390 N N . VAL A 1 174 ? 0.368 -4.883 9.849 1.00 98.19 174 VAL A N 1
ATOM 1391 C CA . VAL A 1 174 ? -0.024 -5.370 8.519 1.00 98.19 174 VAL A CA 1
ATOM 1392 C C . VAL A 1 174 ? 0.382 -6.828 8.351 1.00 98.19 174 VAL A C 1
ATOM 1394 O O . VAL A 1 174 ? 1.551 -7.182 8.504 1.00 98.19 174 VAL A O 1
ATOM 1397 N N . THR A 1 175 ? -0.584 -7.701 8.068 1.00 96.81 175 THR A N 1
ATOM 1398 C CA . THR A 1 175 ? -0.351 -9.152 8.002 1.00 96.81 175 THR A CA 1
ATOM 1399 C C . THR A 1 175 ? -0.955 -9.794 6.761 1.00 96.81 175 THR A C 1
ATOM 1401 O O . THR A 1 175 ? -2.038 -9.427 6.317 1.00 96.81 175 THR A O 1
ATOM 1404 N N . GLY A 1 176 ? -0.261 -10.796 6.221 1.00 95.50 176 GLY A N 1
ATOM 1405 C CA . GLY A 1 176 ? -0.800 -11.669 5.184 1.00 95.50 176 GLY A CA 1
ATOM 1406 C C . GLY A 1 176 ? -1.629 -12.759 5.837 1.00 95.50 176 GLY A C 1
ATOM 1407 O O . GLY A 1 176 ? -1.070 -13.763 6.275 1.00 95.50 176 GLY A O 1
ATOM 1408 N N . SER A 1 177 ? -2.936 -12.554 5.966 1.00 85.19 177 SER A N 1
ATOM 1409 C CA . SER A 1 177 ? -3.814 -13.520 6.628 1.00 85.19 177 SER A CA 1
ATOM 1410 C C . SER A 1 177 ? -5.186 -13.579 5.976 1.00 85.19 177 SER A C 1
ATOM 1412 O O . SER A 1 177 ? -5.639 -12.611 5.374 1.00 85.19 177 SER A O 1
ATOM 1414 N N . ASP A 1 178 ? -5.831 -14.739 6.095 1.00 87.50 178 ASP A N 1
ATOM 1415 C CA . ASP A 1 178 ? -7.232 -14.892 5.721 1.00 87.50 178 ASP A CA 1
ATOM 1416 C C . ASP A 1 178 ? -8.111 -14.005 6.614 1.00 87.50 178 ASP A C 1
ATOM 1418 O O . ASP A 1 178 ? -7.907 -13.938 7.833 1.00 87.50 178 ASP A O 1
ATOM 1422 N N . TYR A 1 179 ? -9.113 -13.356 6.020 1.00 90.00 179 TYR A N 1
ATOM 1423 C CA . TYR A 1 179 ? -9.972 -12.401 6.718 1.00 90.00 179 TYR A CA 1
ATOM 1424 C C . TYR A 1 179 ? -10.652 -13.002 7.959 1.00 90.00 179 TYR A C 1
ATOM 1426 O O . TYR A 1 179 ? -10.847 -12.305 8.956 1.00 90.00 179 TYR A O 1
ATOM 1434 N N . ARG A 1 180 ? -10.947 -14.312 7.970 1.00 91.00 180 ARG A N 1
ATOM 1435 C CA . ARG A 1 180 ? -11.538 -14.992 9.135 1.00 91.00 180 ARG A CA 1
ATOM 1436 C C . ARG A 1 180 ? -10.583 -14.982 10.324 1.00 91.00 180 ARG A C 1
ATOM 1438 O O . ARG A 1 180 ? -11.032 -14.907 11.464 1.00 91.00 180 ARG A O 1
ATOM 1445 N N . GLN A 1 181 ? -9.272 -15.046 10.090 1.00 88.12 181 GLN A N 1
ATOM 1446 C CA . GLN A 1 181 ? -8.274 -14.968 11.161 1.00 88.12 181 GLN A CA 1
ATOM 1447 C C . GLN A 1 181 ? -8.185 -13.563 11.754 1.00 88.12 181 GLN A C 1
ATOM 1449 O O . GLN A 1 181 ? -8.042 -13.429 12.970 1.00 88.12 181 GLN A O 1
ATOM 1454 N N . ALA A 1 182 ? -8.292 -12.530 10.918 1.00 83.06 182 ALA A N 1
ATOM 1455 C CA . ALA A 1 182 ? -8.350 -11.150 11.382 1.00 83.06 182 ALA A CA 1
ATOM 1456 C C . ALA A 1 182 ? -9.606 -10.908 12.236 1.00 83.06 182 ALA A C 1
ATOM 1458 O O . ALA A 1 182 ? -9.506 -10.354 13.330 1.00 83.06 182 ALA A O 1
ATOM 1459 N N . LEU A 1 183 ? -10.761 -11.427 11.802 1.00 90.31 183 LEU A N 1
ATOM 1460 C CA . LEU A 1 183 ? -12.033 -11.269 12.514 1.00 90.31 183 LEU A CA 1
ATOM 1461 C C . LEU A 1 183 ? -12.085 -11.983 13.865 1.00 90.31 183 LEU A C 1
ATOM 1463 O O . LEU A 1 183 ? -12.688 -11.463 14.796 1.00 90.31 183 LEU A O 1
ATOM 1467 N N . ARG A 1 184 ? -11.399 -13.121 14.031 1.00 93.25 184 ARG A N 1
ATOM 1468 C CA . ARG A 1 184 ? -11.303 -13.805 15.338 1.00 93.25 184 ARG A CA 1
ATOM 1469 C C . ARG A 1 184 ? -10.648 -12.956 16.434 1.00 93.25 184 ARG A C 1
ATOM 1471 O O . ARG A 1 184 ? -10.812 -13.260 17.610 1.00 93.25 184 ARG A O 1
ATOM 1478 N N . LYS A 1 185 ? -9.869 -11.936 16.064 1.00 90.94 185 LYS A N 1
ATOM 1479 C CA . LYS A 1 185 ? -9.185 -11.035 17.009 1.00 90.94 185 LYS A CA 1
ATOM 1480 C C . LYS A 1 185 ? -10.018 -9.799 17.364 1.00 90.94 185 LYS A C 1
ATOM 1482 O O . LYS A 1 185 ? -9.633 -9.072 18.288 1.00 90.94 185 LYS A O 1
ATOM 1487 N N . ALA A 1 186 ? -11.100 -9.550 16.626 1.00 93.56 186 ALA A N 1
ATOM 1488 C CA . ALA A 1 186 ? -12.010 -8.446 16.879 1.00 93.56 186 ALA A CA 1
ATOM 1489 C C . ALA A 1 186 ? -12.893 -8.744 18.102 1.00 93.56 186 ALA A C 1
ATOM 1491 O O . ALA A 1 186 ? -13.216 -9.896 18.396 1.00 93.56 186 ALA A O 1
ATOM 1492 N N . ARG A 1 187 ? -13.248 -7.698 18.843 1.00 94.31 187 ARG A N 1
ATOM 1493 C CA . ARG A 1 187 ? -14.054 -7.731 20.069 1.00 94.31 187 ARG A CA 1
ATOM 1494 C C . ARG A 1 187 ? -15.076 -6.593 20.044 1.00 94.31 187 ARG A C 1
ATOM 1496 O O . ARG A 1 187 ? -15.007 -5.704 19.199 1.00 94.31 187 ARG A O 1
ATOM 1503 N N . ALA A 1 188 ? -16.023 -6.617 20.979 1.00 94.12 188 ALA A N 1
ATOM 1504 C CA . ALA A 1 188 ? -16.999 -5.541 21.130 1.00 94.12 188 ALA A CA 1
ATOM 1505 C C . ALA A 1 188 ? -16.300 -4.177 21.299 1.0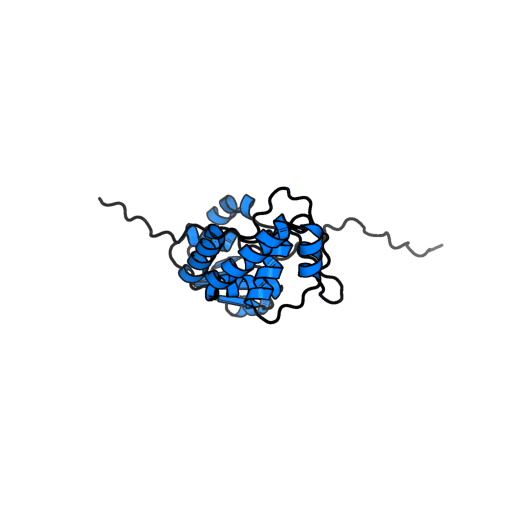0 94.12 188 ALA A C 1
ATOM 1507 O O . ALA A 1 188 ? -15.355 -4.060 22.078 1.00 94.12 188 ALA A O 1
ATOM 1508 N N . GLY A 1 189 ? -16.769 -3.168 20.561 1.00 92.81 189 GLY A N 1
ATOM 1509 C CA . GLY A 1 189 ? -16.185 -1.822 20.536 1.00 92.81 189 GLY A CA 1
ATOM 1510 C C . GLY A 1 189 ? -15.090 -1.603 19.482 1.00 92.81 189 GLY A C 1
ATOM 1511 O O . GLY A 1 189 ? -14.702 -0.458 19.258 1.00 92.81 189 GLY A O 1
ATOM 1512 N N . ASP A 1 190 ? -14.617 -2.655 18.806 1.00 96.19 190 ASP A N 1
ATOM 1513 C CA . ASP A 1 190 ? -13.714 -2.507 17.661 1.00 96.19 190 ASP A CA 1
ATOM 1514 C C . ASP A 1 190 ? -14.494 -2.042 16.418 1.00 96.19 190 ASP A C 1
ATOM 1516 O O . ASP A 1 190 ? -15.607 -2.510 16.159 1.00 96.19 190 ASP A O 1
ATOM 1520 N N . PHE A 1 191 ? -13.893 -1.170 15.602 1.00 96.88 191 PHE A N 1
ATOM 1521 C CA . PHE A 1 191 ? -14.430 -0.848 14.281 1.00 96.88 191 PHE A CA 1
ATOM 1522 C C . PHE A 1 191 ? -13.820 -1.780 13.232 1.00 96.88 191 PHE A C 1
ATOM 1524 O O . PHE A 1 191 ? -12.604 -1.810 13.039 1.00 96.88 191 PHE A O 1
ATOM 1531 N N . VAL A 1 192 ? -14.672 -2.545 12.551 1.00 96.75 192 VAL A N 1
ATOM 1532 C CA . VAL A 1 192 ? -14.273 -3.501 11.515 1.00 96.75 192 VAL A CA 1
ATOM 1533 C C . VAL A 1 192 ? -14.872 -3.070 10.181 1.00 96.75 192 VAL A C 1
ATOM 1535 O O . VAL A 1 192 ? -16.092 -3.031 10.034 1.00 96.75 192 VAL A O 1
ATOM 1538 N N . TYR A 1 193 ? -14.019 -2.792 9.199 1.00 95.75 193 TYR A N 1
ATOM 1539 C CA . TYR A 1 193 ? -14.427 -2.459 7.839 1.00 95.75 193 TYR A CA 1
ATOM 1540 C C . TYR A 1 193 ? -14.130 -3.621 6.889 1.00 95.75 193 TYR A C 1
ATOM 1542 O O . TYR A 1 193 ? -12.985 -4.051 6.764 1.00 95.75 193 TYR A O 1
ATOM 1550 N N . LEU A 1 194 ? -15.166 -4.144 6.227 1.00 94.19 194 LEU A N 1
ATOM 1551 C CA . LEU A 1 194 ? -15.063 -5.258 5.283 1.00 94.19 194 LEU A CA 1
ATOM 1552 C C . LEU A 1 194 ? -15.336 -4.777 3.860 1.00 94.19 194 LEU A C 1
ATOM 1554 O O . LEU A 1 194 ? -16.432 -4.308 3.567 1.00 94.19 194 LEU A O 1
ATOM 1558 N N . ASP A 1 195 ? -14.360 -4.966 2.976 1.00 91.69 195 ASP A N 1
ATOM 1559 C CA . ASP A 1 195 ? -14.463 -4.641 1.551 1.00 91.69 195 ASP A CA 1
ATOM 1560 C C . ASP A 1 195 ? -13.985 -5.824 0.689 1.00 91.69 195 ASP A C 1
ATOM 1562 O O . ASP A 1 195 ? -12.932 -5.752 0.048 1.00 91.69 195 ASP A O 1
ATOM 1566 N N . PRO A 1 196 ? -14.690 -6.972 0.741 1.00 90.81 196 PRO A N 1
ATOM 1567 C CA . PRO A 1 196 ? -14.293 -8.152 -0.012 1.00 90.81 196 PRO A CA 1
ATOM 1568 C C . PRO A 1 196 ? -14.398 -7.907 -1.527 1.00 90.81 196 PRO A C 1
ATOM 1570 O O . PRO A 1 196 ? -15.154 -7.038 -1.972 1.00 90.81 196 PRO A O 1
ATOM 1573 N N . PRO A 1 197 ? -13.693 -8.702 -2.354 1.00 84.31 197 PRO A N 1
ATOM 1574 C CA . PRO A 1 197 ? -13.931 -8.721 -3.792 1.00 84.31 197 PRO A CA 1
ATOM 1575 C C . PRO A 1 197 ? -15.418 -8.940 -4.095 1.00 84.31 197 PRO A C 1
ATOM 1577 O O . PRO A 1 197 ? -16.042 -9.828 -3.516 1.00 84.31 197 PRO A O 1
ATOM 1580 N N . PHE A 1 198 ? -15.976 -8.138 -5.004 1.00 78.44 198 PHE A N 1
ATOM 1581 C CA . PHE A 1 198 ? -17.369 -8.286 -5.416 1.00 78.44 198 PHE A CA 1
ATOM 1582 C C . PHE A 1 198 ? -17.585 -9.608 -6.149 1.00 78.44 198 PHE A C 1
ATOM 1584 O O . PHE A 1 198 ? -16.754 -10.013 -6.970 1.00 78.44 198 PHE A O 1
ATOM 1591 N N . ASP A 1 199 ? -18.737 -10.230 -5.908 1.00 74.62 199 ASP A N 1
ATOM 1592 C CA . ASP A 1 199 ? -19.184 -11.347 -6.725 1.00 74.62 199 ASP A CA 1
ATOM 1593 C C . ASP A 1 199 ? -19.294 -10.911 -8.193 1.00 74.62 199 ASP A C 1
ATOM 1595 O O . ASP A 1 199 ? -19.698 -9.774 -8.480 1.00 74.62 199 ASP A O 1
ATOM 1599 N N . PRO A 1 200 ? -18.955 -11.792 -9.152 1.00 63.69 200 PRO A N 1
ATOM 1600 C CA . PRO A 1 200 ? -19.200 -11.514 -10.553 1.00 63.69 200 PRO A CA 1
ATOM 1601 C C . PRO A 1 200 ? -20.680 -11.185 -10.735 1.00 63.69 200 PRO A C 1
ATOM 1603 O O . PRO A 1 200 ? -21.548 -12.011 -10.444 1.00 63.69 200 PRO A O 1
ATOM 1606 N N . LEU A 1 201 ? -20.976 -9.988 -11.244 1.00 65.12 201 LEU A N 1
ATOM 1607 C CA . LEU A 1 201 ? -22.316 -9.670 -11.719 1.00 65.12 201 LEU A CA 1
ATOM 1608 C C . LEU A 1 201 ? -22.636 -10.689 -12.813 1.00 65.12 201 LEU A C 1
ATOM 1610 O O . LEU A 1 201 ? -22.031 -10.677 -13.883 1.00 65.12 201 LEU A O 1
ATOM 1614 N N . SER A 1 202 ? -23.504 -11.646 -12.496 1.00 53.34 202 SER A N 1
ATOM 1615 C CA . SER A 1 202 ? -23.818 -12.766 -13.377 1.00 53.34 202 SER A CA 1
ATOM 1616 C C . SER A 1 202 ? -24.419 -12.287 -14.706 1.00 53.34 202 SER A C 1
ATOM 1618 O O . SER A 1 202 ? -25.624 -12.128 -14.851 1.00 53.34 202 SER A O 1
ATOM 1620 N N . ALA A 1 203 ? -23.574 -12.104 -15.716 1.00 48.50 203 ALA A N 1
ATOM 1621 C CA . ALA A 1 203 ? -23.969 -11.971 -17.110 1.00 48.50 203 ALA A CA 1
ATOM 1622 C C . ALA A 1 203 ? -23.256 -13.067 -17.898 1.00 48.50 203 ALA A C 1
ATOM 1624 O O . ALA A 1 203 ? -22.217 -12.838 -18.494 1.00 48.50 203 ALA A O 1
ATOM 1625 N N . HIS A 1 204 ? -23.770 -14.289 -17.740 1.00 44.81 204 HIS A N 1
ATOM 1626 C CA . HIS A 1 204 ? -23.874 -15.374 -18.723 1.00 44.81 204 HIS A CA 1
ATOM 1627 C C . HIS A 1 204 ? -24.271 -16.642 -17.954 1.00 44.81 204 HIS A C 1
ATOM 1629 O O . HIS A 1 204 ? -23.473 -17.559 -17.758 1.00 44.81 204 HIS A O 1
ATOM 1635 N N . LYS A 1 205 ? -25.545 -16.728 -17.544 1.00 41.12 205 LYS A N 1
ATOM 1636 C CA . LYS A 1 205 ? -26.190 -18.042 -17.483 1.00 41.12 205 LYS A CA 1
ATOM 1637 C C . LYS A 1 205 ? -26.158 -18.568 -18.918 1.00 41.12 205 LYS A C 1
ATOM 1639 O O . LYS A 1 205 ? -26.992 -18.181 -19.730 1.00 41.12 205 LYS A O 1
ATOM 1644 N N . ARG A 1 206 ? -25.160 -19.386 -19.269 1.00 39.16 206 ARG A N 1
ATOM 1645 C CA . ARG A 1 206 ? -25.319 -20.295 -20.406 1.00 39.16 206 ARG A CA 1
ATOM 1646 C C . ARG A 1 206 ? -26.559 -21.110 -20.073 1.00 39.16 206 ARG A C 1
ATOM 1648 O O . ARG A 1 206 ? -26.581 -21.778 -19.042 1.00 39.16 206 ARG A O 1
ATOM 1655 N N . ALA A 1 207 ? -27.605 -20.958 -20.879 1.00 42.94 207 ALA A N 1
ATOM 1656 C CA . ALA A 1 207 ? -28.752 -21.838 -20.815 1.00 42.94 207 ALA A CA 1
ATOM 1657 C C . ALA A 1 207 ? -28.209 -23.266 -20.904 1.00 42.94 207 ALA A C 1
ATOM 1659 O O . ALA A 1 207 ? -27.575 -23.636 -21.891 1.00 42.94 207 ALA A O 1
ATOM 1660 N N . VAL A 1 208 ? -28.379 -24.029 -19.829 1.00 47.44 208 VAL A N 1
ATOM 1661 C CA . VAL A 1 208 ? -28.264 -25.480 -19.903 1.00 47.44 208 VAL A CA 1
ATOM 1662 C C . VAL A 1 208 ? -29.389 -25.899 -20.852 1.00 47.44 208 VAL A C 1
ATOM 1664 O O . VAL A 1 208 ? -30.538 -25.532 -20.580 1.00 47.44 208 VAL A O 1
ATOM 1667 N N . PRO A 1 209 ? -29.108 -26.570 -21.983 1.00 40.62 209 PRO A N 1
ATOM 1668 C CA . PRO A 1 209 ? -30.177 -27.094 -22.814 1.00 40.62 209 PRO A CA 1
ATOM 1669 C C . PRO A 1 209 ? -30.978 -28.064 -21.947 1.00 40.62 209 PRO A C 1
ATOM 1671 O O . PRO A 1 209 ? -30.400 -28.967 -21.339 1.00 40.62 209 PRO A O 1
ATOM 1674 N N . ARG A 1 210 ? -32.293 -27.854 -21.847 1.00 43.94 210 ARG A N 1
ATOM 1675 C CA . ARG A 1 210 ? -33.170 -28.896 -21.318 1.00 43.94 210 ARG A CA 1
ATOM 1676 C C . ARG A 1 210 ? -33.061 -30.074 -22.280 1.00 43.94 210 ARG A C 1
ATOM 1678 O O . ARG A 1 210 ? -33.270 -29.910 -23.479 1.00 43.94 210 ARG A O 1
ATOM 1685 N N . VAL A 1 211 ? -32.640 -31.211 -21.740 1.00 45.16 211 VAL A N 1
ATOM 1686 C CA . VAL A 1 211 ? -32.699 -32.508 -22.410 1.00 45.16 211 VAL A CA 1
ATOM 1687 C C . VAL A 1 211 ? -34.152 -32.736 -22.817 1.00 45.16 211 VAL A C 1
ATOM 1689 O O . VAL A 1 211 ? -35.053 -32.397 -22.050 1.00 45.16 211 VAL A O 1
ATOM 1692 N N . GLY A 1 212 ? -34.356 -33.213 -24.044 1.00 41.06 212 GLY A N 1
ATOM 1693 C CA . GLY A 1 212 ? -35.680 -33.439 -24.598 1.00 41.06 212 GLY A CA 1
ATOM 1694 C C . GLY A 1 212 ? -36.496 -34.400 -23.739 1.00 41.06 212 GLY A C 1
ATOM 1695 O O . GLY A 1 212 ? -36.020 -35.473 -23.373 1.00 41.06 212 GLY A O 1
ATOM 1696 N N . GLU A 1 213 ? -37.721 -33.983 -23.459 1.00 40.81 213 GLU A N 1
ATOM 1697 C CA . GLU A 1 213 ? -38.869 -34.860 -23.284 1.00 40.81 213 GLU A CA 1
ATOM 1698 C C . GLU A 1 213 ? -39.794 -34.545 -24.463 1.00 40.81 213 GLU A C 1
ATOM 1700 O O . GLU A 1 213 ? -40.388 -33.468 -24.506 1.00 40.81 213 GLU A O 1
ATOM 1705 N N . GLU A 1 214 ? -39.720 -35.405 -25.482 1.00 38.75 214 GLU A N 1
ATOM 1706 C CA . GLU A 1 214 ? -40.791 -36.002 -26.307 1.00 38.75 214 GLU A CA 1
ATOM 1707 C C . GLU A 1 214 ? -40.171 -36.682 -27.538 1.00 38.75 214 GLU A C 1
ATOM 1709 O O . GLU A 1 214 ? -39.423 -36.017 -28.295 1.00 38.75 214 GLU A O 1
#

Secondary structure (DSSP, 8-state):
--------------SS--TT--GGGHHHHHTT----SEEEESS-TT-HHHHHHHHHSS--EEEEEES-HHHHHHHHHHHH-HHHHHHHHHHHHHHHHH-HHHHHHHHHH---SSHHHHHHHHHHHHHHBGGG---B-TTS-B-PPB---SS--S--HHHHHHHHHHHHHTT-EEEE--HHHHHTT--TT-EE---PPPPP-------PPPPP--

Mean predicted aligned error: 6.9 Å

Nearest PDB structures (foldseek):
  2dpm-assembly1_A  TM=8.901E-01  e=2.639E-17  Streptococcus pneumoniae
  4rtm-assembly1_A  TM=9.031E-01  e=3.162E-17  Escherichia coli str. K-12 substr. MDS42
  4rto-assembly1_A  TM=9.034E-01  e=1.424E-16  Escherichia coli str. K-12 substr. MDS42
  2g1p-assembly1_A  TM=9.025E-01  e=6.812E-16  Escherichia coli
  2g1p-assembly1_B  TM=9.026E-01  e=1.103E-15  Escherichia coli

Foldseek 3Di:
DDPPPQDFFFQAAFLFDFPPQCLVCQVVVVVVFDDFQEEEEADCTSVGNLNVCSGGDHAHAYEYEHQDPLVLLLLVCLQPPLVLLLVLLVVLLVVCVVPVQVSQVCLQPDDDPDSSSSNLSLLQNLQFFASSDADDDPVRRGDTHGHDDPRRCSRPSVNSVSSNRSCVRNVHDYDNDDSVVSVVPDDPRYHYDYDDDDDPPDDDPPPPPDDDDD